Protein AF-A0A969IFX7-F1 (afdb_monomer_lite)

Sequence (347 aa):
IGYVETHGTATPLGDPIEVAALMRAYGLGPERRGTIPIGSVKTNIGHLEPASGLAGCIKAILALEHGLLPPSLHFKEPNPDIRFDELNIEVAARPMKLAGGRHLRHAGVNSFGFGGSNAHVVLREPSRSRSTAQPQSDAAGPLVISAHGSGALKALIERYADHIPKGADGAGAAICNAAAHTRDLLLERVVVAGPNTRASLAAHLSGQSTATLWRGTALGSELDTAFIFAGNGAQWVGMGLLAYRTNAAFRNALQRFDERFRERAGWSAADALQSPELAVDIRRASRAQPLLLALQLRRSKPSPCTGCGRRWRLATVSARLRPRGVPADSSLKTQSASCWLAAIGRR

Structure (mmCIF, N/CA/C/O backbone):
data_AF-A0A969IFX7-F1
#
_entry.id   AF-A0A969IFX7-F1
#
loop_
_atom_site.group_PDB
_atom_site.id
_atom_site.type_symbol
_atom_site.label_atom_id
_atom_site.label_alt_id
_atom_site.label_comp_id
_atom_site.label_asym_id
_atom_site.label_entity_id
_atom_site.label_seq_id
_atom_site.pdbx_PDB_ins_code
_atom_site.Cartn_x
_atom_site.Cartn_y
_atom_site.Cartn_z
_atom_site.occupancy
_atom_site.B_iso_or_equiv
_atom_site.auth_seq_id
_atom_site.auth_comp_id
_atom_site.auth_asym_id
_atom_site.auth_atom_id
_atom_site.pdbx_PDB_model_num
ATOM 1 N N . ILE A 1 1 ? 2.380 -6.723 -30.331 1.00 86.88 1 ILE A N 1
ATOM 2 C CA . ILE A 1 1 ? 3.225 -5.929 -29.407 1.00 86.88 1 ILE A CA 1
ATOM 3 C C . ILE A 1 1 ? 3.011 -4.451 -29.692 1.00 86.88 1 ILE A C 1
ATOM 5 O O . ILE A 1 1 ? 2.955 -4.087 -30.861 1.00 86.88 1 ILE A O 1
ATOM 9 N N . GLY A 1 2 ? 2.779 -3.653 -28.647 1.00 88.88 2 GLY A N 1
ATOM 10 C CA . GLY A 1 2 ? 2.454 -2.226 -28.734 1.00 88.88 2 GLY A CA 1
ATOM 11 C C . GLY A 1 2 ? 3.645 -1.291 -28.527 1.00 88.88 2 GLY A C 1
ATOM 12 O O . GLY A 1 2 ? 3.554 -0.143 -28.935 1.00 88.88 2 GLY A O 1
ATOM 13 N N . TYR A 1 3 ? 4.738 -1.767 -27.923 1.00 94.44 3 TYR A N 1
ATOM 14 C CA . TYR A 1 3 ? 6.041 -1.094 -27.905 1.00 94.44 3 TYR A CA 1
ATOM 15 C C . TYR A 1 3 ? 7.152 -2.087 -27.518 1.00 94.44 3 TYR A C 1
ATOM 17 O O . TYR A 1 3 ? 6.848 -3.153 -26.969 1.00 94.44 3 TYR A O 1
ATOM 25 N N . VAL A 1 4 ? 8.418 -1.756 -27.784 1.00 97.19 4 VAL A N 1
ATOM 26 C CA . VAL A 1 4 ? 9.571 -2.537 -27.302 1.00 97.19 4 VAL A CA 1
ATOM 27 C C . VAL A 1 4 ? 10.539 -1.675 -26.488 1.00 97.19 4 VAL A C 1
ATOM 29 O O . VAL A 1 4 ? 11.013 -0.639 -26.948 1.00 97.19 4 VAL A O 1
ATOM 32 N N . GLU A 1 5 ? 10.848 -2.131 -25.278 1.00 98.38 5 GLU A N 1
ATOM 33 C CA . GLU A 1 5 ? 11.976 -1.675 -24.475 1.00 98.38 5 GLU A CA 1
ATOM 34 C C . GLU A 1 5 ? 13.234 -2.405 -24.951 1.00 98.38 5 GLU A C 1
ATOM 36 O O . GLU A 1 5 ? 13.420 -3.595 -24.693 1.00 98.38 5 GLU A O 1
ATOM 41 N N . THR A 1 6 ? 14.066 -1.708 -25.713 1.00 97.94 6 THR A N 1
ATOM 42 C CA . THR A 1 6 ? 15.262 -2.272 -26.343 1.00 97.94 6 THR A CA 1
ATOM 43 C C . THR A 1 6 ? 16.393 -2.449 -25.334 1.00 97.94 6 THR A C 1
ATOM 45 O O . THR A 1 6 ? 16.474 -1.730 -24.335 1.00 97.94 6 THR A O 1
ATOM 48 N N . HIS A 1 7 ? 17.331 -3.346 -25.634 1.00 97.75 7 HIS A N 1
ATOM 49 C CA . HIS A 1 7 ? 18.616 -3.395 -24.961 1.00 97.75 7 HIS A CA 1
ATOM 50 C C . HIS A 1 7 ? 19.336 -2.053 -25.135 1.00 97.75 7 HIS A C 1
ATOM 52 O O . HIS A 1 7 ? 19.786 -1.506 -24.131 1.00 97.75 7 HIS A O 1
ATOM 58 N N . GLY A 1 8 ? 19.337 -1.477 -26.341 1.00 93.94 8 GLY A N 1
ATOM 59 C CA . GLY A 1 8 ? 19.571 -0.058 -26.616 1.00 93.94 8 GLY A CA 1
ATOM 60 C C . GLY A 1 8 ? 20.750 0.527 -25.847 1.00 93.94 8 GLY A C 1
ATOM 61 O O . GLY A 1 8 ? 20.552 1.378 -24.972 1.00 93.94 8 GLY A O 1
ATOM 62 N N . THR A 1 9 ? 21.946 0.009 -26.126 1.00 92.19 9 THR A N 1
ATOM 63 C CA . THR A 1 9 ? 23.214 0.424 -25.506 1.00 92.19 9 THR A CA 1
ATOM 64 C C . THR A 1 9 ? 23.890 1.578 -26.230 1.00 92.19 9 THR A C 1
ATOM 66 O O . THR A 1 9 ? 24.962 1.996 -25.798 1.00 92.19 9 THR A O 1
ATOM 69 N N . ALA A 1 10 ? 23.257 2.119 -27.277 1.00 90.75 10 ALA A N 1
ATOM 70 C CA . ALA A 1 10 ? 23.778 3.224 -28.075 1.00 90.75 10 ALA A CA 1
ATOM 71 C C . ALA A 1 10 ? 25.123 2.877 -28.730 1.00 90.75 10 ALA A C 1
ATOM 73 O O . ALA A 1 10 ? 26.028 3.708 -28.808 1.00 90.75 10 ALA A O 1
ATOM 74 N N . THR A 1 11 ? 25.273 1.625 -29.177 1.00 91.62 11 THR A N 1
ATOM 75 C CA . THR A 1 11 ? 26.497 1.187 -29.861 1.00 91.62 11 THR A CA 1
ATOM 76 C C . THR A 1 11 ? 26.297 1.248 -31.375 1.00 91.62 11 THR A C 1
ATOM 78 O O . THR A 1 11 ? 25.266 0.768 -31.854 1.00 91.62 11 THR A O 1
ATOM 81 N N . PRO A 1 12 ? 27.275 1.766 -32.150 1.00 89.62 12 PRO A N 1
ATOM 82 C CA . PRO A 1 12 ? 27.139 1.885 -33.604 1.00 89.62 12 PRO A CA 1
ATOM 83 C C . PRO A 1 12 ? 26.794 0.562 -34.292 1.00 89.62 12 PRO A C 1
ATOM 85 O O . PRO A 1 12 ? 26.004 0.538 -35.224 1.00 89.62 12 PRO A O 1
ATOM 88 N N . LEU A 1 13 ? 27.346 -0.547 -33.790 1.00 91.62 13 LEU A N 1
ATOM 89 C CA . LEU A 1 13 ? 27.095 -1.884 -34.324 1.00 91.62 13 LEU A CA 1
ATOM 90 C C . LEU A 1 13 ? 25.855 -2.555 -33.711 1.00 91.62 13 LEU A C 1
ATOM 92 O O . LEU A 1 13 ? 25.110 -3.236 -34.413 1.00 91.62 13 LEU A O 1
ATOM 96 N N . GLY A 1 14 ? 25.638 -2.411 -32.402 1.00 93.62 14 GLY A N 1
ATOM 97 C CA . GLY A 1 14 ? 24.600 -3.162 -31.695 1.00 93.62 14 GLY A CA 1
ATOM 98 C C . GLY A 1 14 ? 23.190 -2.659 -31.977 1.00 93.62 14 GLY A C 1
ATOM 99 O O . GLY A 1 14 ? 22.290 -3.480 -32.142 1.00 93.62 14 GLY A O 1
ATOM 100 N N . ASP A 1 15 ? 22.992 -1.344 -32.092 1.00 94.94 15 ASP A N 1
ATOM 101 C CA . ASP A 1 15 ? 21.659 -0.770 -32.306 1.00 94.94 15 ASP A CA 1
ATOM 102 C C . ASP A 1 15 ? 21.055 -1.200 -33.665 1.00 94.94 15 ASP A C 1
ATOM 104 O O . ASP A 1 15 ? 19.913 -1.678 -33.675 1.00 94.94 15 ASP A O 1
ATOM 108 N N . PRO A 1 16 ? 21.788 -1.156 -34.803 1.00 95.06 16 PRO A N 1
ATOM 109 C CA . PRO A 1 16 ? 21.285 -1.707 -36.063 1.00 95.06 16 PRO A CA 1
ATOM 110 C C . PRO A 1 16 ? 20.999 -3.211 -36.005 1.00 95.06 16 PRO A C 1
ATOM 112 O O . PRO A 1 16 ? 19.982 -3.665 -36.534 1.00 95.06 16 PRO A O 1
ATOM 115 N N . ILE A 1 17 ? 21.848 -3.996 -35.328 1.00 95.12 17 ILE A N 1
ATOM 116 C CA . ILE A 1 17 ? 21.645 -5.446 -35.166 1.00 95.12 17 ILE A CA 1
ATOM 117 C C . ILE A 1 17 ? 20.374 -5.733 -34.364 1.00 95.12 17 ILE A C 1
ATOM 119 O O . ILE A 1 17 ? 19.593 -6.616 -34.734 1.00 95.12 17 ILE A O 1
ATOM 123 N N . GLU A 1 18 ? 20.143 -4.989 -33.284 1.00 95.94 18 GLU A N 1
ATOM 124 C CA . GLU A 1 18 ? 18.954 -5.133 -32.456 1.00 95.94 18 GLU A CA 1
ATOM 125 C C . GLU A 1 18 ? 17.682 -4.791 -33.240 1.00 95.94 18 GLU A C 1
ATOM 127 O O . GLU A 1 18 ? 16.732 -5.579 -33.239 1.00 95.94 18 GLU A O 1
ATOM 132 N N . VAL A 1 19 ? 17.663 -3.669 -33.965 1.00 93.69 19 VAL A N 1
ATOM 133 C CA . VAL A 1 19 ? 16.500 -3.292 -34.783 1.00 93.69 19 VAL A CA 1
ATOM 134 C C . VAL A 1 19 ? 16.260 -4.300 -35.909 1.00 93.69 19 VAL A C 1
ATOM 136 O O . VAL A 1 19 ? 15.115 -4.688 -36.150 1.00 93.69 19 VAL A O 1
ATOM 139 N N . ALA A 1 20 ? 17.312 -4.820 -36.544 1.00 92.38 20 ALA A N 1
ATOM 140 C CA . ALA A 1 20 ? 17.183 -5.884 -37.537 1.00 92.38 20 ALA A CA 1
ATOM 141 C C . ALA A 1 20 ? 16.629 -7.190 -36.932 1.00 92.38 20 ALA A C 1
ATOM 143 O O . ALA A 1 20 ? 15.860 -7.905 -37.579 1.00 92.38 20 ALA A O 1
ATOM 144 N N . ALA A 1 21 ? 16.986 -7.520 -35.687 1.00 93.12 21 ALA A N 1
ATOM 145 C CA . ALA A 1 21 ? 16.409 -8.662 -34.981 1.00 93.12 21 ALA A CA 1
ATOM 146 C C . ALA A 1 21 ? 14.917 -8.447 -34.679 1.00 93.12 21 ALA A C 1
ATOM 148 O O . ALA A 1 21 ? 14.112 -9.351 -34.914 1.00 93.12 21 ALA A O 1
ATOM 149 N N . LEU A 1 22 ? 14.534 -7.241 -34.241 1.00 92.12 22 LEU A N 1
ATOM 150 C CA . LEU A 1 22 ? 13.132 -6.862 -34.046 1.00 92.12 22 LEU A CA 1
ATOM 151 C C . LEU A 1 22 ? 12.338 -6.929 -35.347 1.00 92.12 22 LEU A C 1
ATOM 153 O O . LEU A 1 22 ? 11.209 -7.420 -35.336 1.00 92.12 22 LEU A O 1
ATOM 157 N N . MET A 1 23 ? 12.937 -6.507 -36.465 1.00 87.81 23 MET A N 1
ATOM 158 C CA . MET A 1 23 ? 12.323 -6.615 -37.784 1.00 87.81 23 MET A CA 1
ATOM 159 C C . MET A 1 23 ? 11.915 -8.049 -38.093 1.00 87.81 23 MET A C 1
ATOM 161 O O . MET A 1 23 ? 10.752 -8.301 -38.410 1.00 87.81 23 MET A O 1
ATOM 165 N N . ARG A 1 24 ? 12.855 -8.988 -37.961 1.00 89.94 24 ARG A N 1
ATOM 166 C CA . ARG A 1 24 ? 12.601 -10.403 -38.253 1.00 89.94 24 ARG A CA 1
ATOM 167 C C . ARG A 1 24 ? 11.587 -11.016 -37.291 1.00 89.94 24 ARG A C 1
ATOM 169 O O . ARG A 1 24 ? 10.715 -11.758 -37.727 1.00 89.94 24 ARG A O 1
ATOM 176 N N . ALA A 1 25 ? 11.682 -10.702 -35.999 1.00 90.94 25 ALA A N 1
ATOM 177 C CA . ALA A 1 25 ? 10.824 -11.298 -34.977 1.00 90.94 25 ALA A CA 1
ATOM 178 C C . ALA A 1 25 ? 9.374 -10.792 -35.032 1.00 90.94 25 ALA A C 1
ATOM 180 O O . ALA A 1 25 ? 8.442 -11.559 -34.798 1.00 90.94 25 ALA A O 1
ATOM 181 N N . TYR A 1 26 ? 9.174 -9.505 -35.334 1.00 87.88 26 TYR A N 1
ATOM 182 C CA . TYR A 1 26 ? 7.855 -8.868 -35.326 1.00 87.88 26 TYR A CA 1
ATOM 183 C C . TYR A 1 26 ? 7.249 -8.639 -36.711 1.00 87.88 26 TYR A C 1
ATOM 185 O O . TYR A 1 26 ? 6.167 -8.053 -36.794 1.00 87.88 26 TYR A O 1
ATOM 193 N N . GLY A 1 27 ? 7.917 -9.097 -37.774 1.00 85.69 27 GLY A N 1
ATOM 194 C CA . GLY A 1 27 ? 7.474 -8.887 -39.151 1.00 85.69 27 GLY A CA 1
ATOM 195 C C . GLY A 1 27 ? 7.353 -7.401 -39.482 1.00 85.69 27 GLY A C 1
ATOM 196 O O . GLY A 1 27 ? 6.325 -6.961 -39.994 1.00 85.69 27 GLY A O 1
ATOM 197 N N . LEU A 1 28 ? 8.358 -6.608 -39.096 1.00 83.75 28 LEU A N 1
ATOM 198 C CA . LEU A 1 28 ? 8.387 -5.182 -39.410 1.00 83.75 28 LEU A CA 1
ATOM 199 C C . LEU A 1 28 ? 8.634 -4.961 -40.907 1.00 83.75 28 LEU A C 1
ATOM 201 O O . LEU A 1 28 ? 9.359 -5.729 -41.539 1.00 83.75 28 LEU A O 1
ATOM 205 N N . GLY A 1 29 ? 8.047 -3.901 -41.455 1.00 80.81 29 GLY A N 1
ATOM 206 C CA . GLY A 1 29 ? 8.133 -3.567 -42.874 1.00 80.81 29 GLY A CA 1
ATOM 207 C C . GLY A 1 29 ? 6.886 -2.836 -43.384 1.00 80.81 29 GLY A C 1
ATOM 208 O O . GLY A 1 29 ? 5.926 -2.682 -42.618 1.00 80.81 29 GLY A O 1
ATOM 209 N N . PRO A 1 30 ? 6.859 -2.437 -44.670 1.00 77.62 30 PRO A N 1
ATOM 210 C CA . PRO A 1 30 ? 5.794 -1.612 -45.256 1.00 77.62 30 PRO A CA 1
ATOM 211 C C . PRO A 1 30 ? 4.390 -2.226 -45.155 1.00 77.62 30 PRO A C 1
ATOM 213 O O . PRO A 1 30 ? 3.411 -1.516 -44.953 1.00 77.62 30 PRO A O 1
ATOM 216 N N . GLU A 1 31 ? 4.300 -3.557 -45.220 1.00 79.94 31 GLU A N 1
ATOM 217 C CA . GLU A 1 31 ? 3.040 -4.315 -45.146 1.00 79.94 31 GLU A CA 1
ATOM 218 C C . GLU A 1 31 ? 2.419 -4.338 -43.736 1.00 79.94 31 GLU A C 1
ATOM 220 O O . GLU A 1 31 ? 1.256 -4.710 -43.542 1.00 79.94 31 GLU A O 1
ATOM 225 N N . ARG A 1 32 ? 3.183 -3.949 -42.706 1.00 81.25 32 ARG A N 1
ATOM 226 C CA . ARG A 1 32 ? 2.699 -3.927 -41.327 1.00 81.25 32 ARG A CA 1
ATOM 227 C C . ARG A 1 32 ? 1.783 -2.729 -41.100 1.00 81.25 32 ARG A C 1
ATOM 229 O O . ARG A 1 32 ? 2.157 -1.579 -41.299 1.00 81.25 32 ARG A O 1
ATOM 236 N N . ARG A 1 33 ? 0.598 -2.980 -40.539 1.00 75.56 33 ARG A N 1
ATOM 237 C CA . ARG A 1 33 ? -0.291 -1.903 -40.086 1.00 75.56 33 ARG A CA 1
ATOM 238 C C . ARG A 1 33 ? 0.250 -1.241 -38.816 1.00 75.56 33 ARG A C 1
ATOM 240 O O . ARG A 1 33 ? 0.228 -1.835 -37.736 1.00 75.56 33 ARG A O 1
ATOM 247 N N . GLY A 1 34 ? 0.654 0.018 -38.958 1.00 79.56 34 GLY A N 1
ATOM 248 C CA . GLY A 1 34 ? 1.075 0.901 -37.873 1.00 79.56 34 GLY A CA 1
ATOM 249 C C . GLY A 1 34 ? 2.548 0.760 -37.497 1.00 79.56 34 GLY A C 1
ATOM 250 O O . GLY A 1 34 ? 3.217 -0.206 -37.859 1.00 79.56 34 GLY A O 1
ATOM 251 N N . THR A 1 35 ? 3.024 1.719 -36.714 1.00 87.62 35 THR A N 1
ATOM 252 C CA . THR A 1 35 ? 4.414 1.811 -36.255 1.00 87.62 35 THR A CA 1
ATOM 253 C C . THR A 1 35 ? 4.589 1.114 -34.902 1.00 87.62 35 THR A C 1
ATOM 255 O O . THR A 1 35 ? 3.675 1.150 -34.072 1.00 87.62 35 THR A O 1
ATOM 258 N N . ILE A 1 36 ? 5.727 0.454 -34.653 1.00 90.69 36 ILE A N 1
ATOM 259 C CA . ILE A 1 36 ? 6.112 0.025 -33.297 1.00 90.69 36 ILE A CA 1
ATOM 260 C C . ILE A 1 36 ? 7.019 1.088 -32.676 1.00 90.69 36 ILE A C 1
ATOM 262 O O . ILE A 1 36 ? 8.130 1.287 -33.165 1.00 90.69 36 ILE A O 1
ATOM 266 N N . PRO A 1 37 ? 6.600 1.732 -31.578 1.00 94.38 37 PRO A N 1
ATOM 267 C CA . PRO A 1 37 ? 7.494 2.597 -30.841 1.00 94.38 37 PRO A CA 1
ATOM 268 C C . PRO A 1 37 ? 8.531 1.783 -30.054 1.00 94.38 37 PRO A C 1
ATOM 270 O O . PRO A 1 37 ? 8.209 0.755 -29.445 1.00 94.38 37 PRO A O 1
ATOM 273 N N . ILE A 1 38 ? 9.770 2.266 -30.043 1.00 96.31 38 ILE A N 1
ATOM 274 C CA . ILE A 1 38 ? 10.879 1.715 -29.263 1.00 96.31 38 ILE A CA 1
ATOM 275 C C . ILE A 1 38 ? 11.481 2.744 -28.315 1.00 96.31 38 ILE A C 1
ATOM 277 O O . ILE A 1 38 ? 11.399 3.954 -28.533 1.00 96.31 38 ILE A O 1
ATOM 281 N N . GLY A 1 39 ? 12.119 2.256 -27.256 1.00 97.06 39 GLY A N 1
ATOM 282 C CA . GLY A 1 39 ? 12.912 3.099 -26.377 1.00 97.06 39 GLY A CA 1
ATOM 283 C C . GLY A 1 39 ? 13.817 2.316 -25.440 1.00 97.06 39 GLY A C 1
ATOM 284 O O . GLY A 1 39 ? 13.719 1.098 -25.349 1.00 97.06 39 GLY A O 1
ATOM 285 N N . SER A 1 40 ? 14.671 3.036 -24.711 1.00 97.94 40 SER A N 1
ATOM 286 C CA . SER A 1 40 ? 15.616 2.452 -23.750 1.00 97.94 40 SER A CA 1
ATOM 287 C C . SER A 1 40 ? 15.708 3.304 -22.487 1.00 97.94 40 SER A C 1
ATOM 289 O O . SER A 1 40 ? 15.964 4.507 -22.550 1.00 97.94 40 SER A O 1
ATOM 291 N N . VAL A 1 41 ? 15.504 2.685 -21.324 1.00 98.19 41 VAL A N 1
ATOM 292 C CA . VAL A 1 41 ? 15.664 3.271 -19.984 1.00 98.19 41 VAL A CA 1
ATOM 293 C C . VAL A 1 41 ? 17.105 3.714 -19.737 1.00 98.19 41 VAL A C 1
ATOM 295 O O . VAL A 1 41 ? 17.349 4.614 -18.934 1.00 98.19 41 VAL A O 1
ATOM 298 N N . LYS A 1 42 ? 18.068 3.137 -20.470 1.00 98.00 42 LYS A N 1
ATOM 299 C CA . LYS A 1 42 ? 19.491 3.476 -20.349 1.00 98.00 42 LYS A CA 1
ATOM 300 C C . LYS A 1 42 ? 19.771 4.927 -20.722 1.00 98.00 42 LYS A C 1
ATOM 302 O O . LYS A 1 42 ? 20.702 5.517 -20.190 1.00 98.00 42 LYS A O 1
ATOM 307 N N . THR A 1 43 ? 18.923 5.525 -21.559 1.00 97.75 43 THR A N 1
ATOM 308 C CA . THR A 1 43 ? 19.004 6.956 -21.882 1.00 97.75 43 THR A CA 1
ATOM 309 C C . THR A 1 43 ? 18.719 7.855 -20.673 1.00 97.75 43 THR A C 1
ATOM 311 O O . THR A 1 43 ? 19.160 8.996 -20.656 1.00 97.75 43 THR A O 1
ATOM 314 N N . ASN A 1 44 ? 18.018 7.356 -19.648 1.00 98.00 44 ASN A N 1
ATOM 315 C CA . ASN A 1 44 ? 17.678 8.105 -18.436 1.00 98.00 44 ASN A CA 1
ATOM 316 C C . ASN A 1 44 ? 18.613 7.802 -17.259 1.00 98.00 44 ASN A C 1
ATOM 318 O O . ASN A 1 44 ? 18.949 8.708 -16.504 1.00 98.00 44 ASN A O 1
ATOM 322 N N . ILE A 1 45 ? 18.976 6.529 -17.065 1.00 97.75 45 ILE A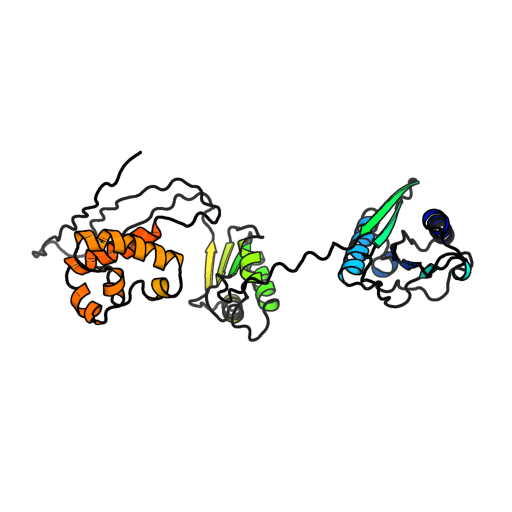 N 1
ATOM 323 C CA . ILE A 1 45 ? 19.676 6.065 -15.849 1.00 97.75 45 ILE A CA 1
ATOM 324 C C . ILE A 1 45 ? 20.988 5.326 -16.137 1.00 97.75 45 ILE A C 1
ATOM 326 O O . ILE A 1 45 ? 21.590 4.760 -15.228 1.00 97.75 45 ILE A O 1
ATOM 330 N N . GLY A 1 46 ? 21.433 5.316 -17.394 1.00 97.06 46 GLY A N 1
ATOM 331 C CA . GLY A 1 46 ? 22.630 4.602 -17.824 1.00 97.06 46 GLY A CA 1
ATOM 332 C C . GLY A 1 46 ? 22.456 3.083 -17.895 1.00 97.06 46 GLY A C 1
ATOM 333 O O . GLY A 1 46 ? 21.372 2.523 -17.704 1.00 97.06 46 GLY A O 1
ATOM 334 N N . HIS A 1 47 ? 23.553 2.396 -18.209 1.00 96.81 47 HIS A N 1
ATOM 335 C CA . HIS A 1 47 ? 23.590 0.941 -18.270 1.00 96.81 47 HIS A CA 1
ATOM 336 C C . HIS A 1 47 ? 23.864 0.360 -16.875 1.00 96.81 47 HIS A C 1
ATOM 338 O O . HIS A 1 47 ? 24.993 0.361 -16.405 1.00 96.81 47 HIS A O 1
ATOM 344 N N . LEU A 1 48 ? 22.843 -0.214 -16.234 1.00 96.44 48 LEU A N 1
ATOM 345 C CA . LEU A 1 48 ? 22.941 -0.793 -14.882 1.00 96.44 48 LEU A CA 1
ATOM 346 C C . LEU A 1 48 ? 23.493 -2.229 -14.859 1.00 96.44 48 LEU A C 1
ATOM 348 O O . LEU A 1 48 ? 23.112 -3.027 -14.004 1.00 96.44 48 LEU A O 1
ATOM 352 N N . GLU A 1 49 ? 24.298 -2.586 -15.861 1.00 94.19 49 GLU A N 1
ATOM 353 C CA . GLU A 1 49 ? 24.879 -3.924 -16.040 1.00 94.19 49 GLU A CA 1
ATOM 354 C C . GLU A 1 49 ? 23.866 -5.064 -15.729 1.00 94.19 49 GLU A C 1
ATOM 356 O O . GLU A 1 49 ? 22.862 -5.116 -16.459 1.00 94.19 49 GLU A O 1
ATOM 361 N N . PRO A 1 50 ? 24.006 -5.932 -14.691 1.00 93.69 50 PRO A N 1
ATOM 362 C CA . PRO A 1 50 ? 23.095 -7.061 -14.492 1.00 93.69 50 PRO A CA 1
ATOM 363 C C . PRO A 1 50 ? 21.664 -6.632 -14.129 1.00 93.69 50 PRO A C 1
ATOM 365 O O . PRO A 1 50 ? 20.726 -7.398 -14.336 1.00 93.69 50 PRO A O 1
ATOM 368 N N . ALA A 1 51 ? 21.458 -5.404 -13.640 1.00 96.31 51 ALA A N 1
ATOM 369 C CA . ALA A 1 51 ? 20.132 -4.879 -13.309 1.00 96.31 51 ALA A CA 1
ATOM 370 C C . ALA A 1 51 ? 19.408 -4.242 -14.512 1.00 96.31 51 ALA A C 1
ATOM 372 O O . ALA A 1 51 ? 18.241 -3.860 -14.402 1.00 96.31 51 ALA A O 1
ATOM 373 N N . SER A 1 52 ? 20.060 -4.143 -15.677 1.00 95.88 52 SER A N 1
ATOM 374 C CA . SER A 1 52 ? 19.513 -3.436 -16.847 1.00 95.88 52 SER A CA 1
ATOM 375 C C . SER A 1 52 ? 18.215 -4.043 -17.372 1.00 95.88 52 SER A C 1
ATOM 377 O O . SER A 1 52 ? 17.300 -3.307 -17.738 1.00 95.88 52 SER A O 1
ATOM 379 N N . GLY A 1 53 ? 18.117 -5.376 -17.389 1.00 96.38 53 GLY A N 1
ATOM 380 C CA . GLY A 1 53 ? 16.894 -6.064 -17.805 1.00 96.38 53 GLY A CA 1
ATOM 381 C C . GLY A 1 53 ? 15.724 -5.763 -16.865 1.00 96.38 53 GLY A C 1
ATOM 382 O O . GLY A 1 53 ? 14.627 -5.452 -17.325 1.00 96.38 53 GLY A O 1
ATOM 383 N N . LEU A 1 54 ? 15.967 -5.768 -15.547 1.00 97.44 54 LEU A N 1
ATOM 384 C CA . LEU A 1 54 ? 14.944 -5.454 -14.547 1.00 97.44 54 LEU A CA 1
ATOM 385 C C . LEU A 1 54 ? 14.483 -3.995 -14.642 1.00 97.44 54 LEU A C 1
ATOM 387 O O . LEU A 1 54 ? 13.284 -3.735 -14.581 1.00 97.44 54 LEU A O 1
ATOM 391 N N . ALA A 1 55 ? 15.406 -3.052 -14.845 1.00 98.19 55 ALA A N 1
ATOM 392 C CA . ALA A 1 55 ? 15.055 -1.650 -15.062 1.00 98.19 55 ALA A CA 1
ATOM 393 C C . ALA A 1 55 ? 14.167 -1.462 -16.305 1.00 98.19 55 ALA A C 1
ATOM 395 O O . ALA A 1 55 ? 13.168 -0.741 -16.245 1.00 98.19 55 ALA A O 1
ATOM 396 N N . GLY A 1 56 ? 14.480 -2.165 -17.400 1.00 98.25 56 GLY A N 1
ATOM 397 C CA . GLY A 1 56 ? 13.640 -2.197 -18.599 1.00 98.25 56 GLY A CA 1
ATOM 398 C C . GLY A 1 56 ? 12.244 -2.765 -18.321 1.00 98.25 56 GLY A C 1
ATOM 399 O O . GLY A 1 56 ? 11.240 -2.161 -18.698 1.00 98.25 56 GLY A O 1
ATOM 400 N N . CYS A 1 57 ? 12.157 -3.872 -17.575 1.00 98.19 57 CYS A N 1
ATOM 401 C CA . CYS A 1 57 ? 10.880 -4.447 -17.145 1.00 98.19 57 CYS A CA 1
ATOM 402 C C . CYS A 1 57 ? 10.056 -3.480 -16.282 1.00 98.19 57 CYS A C 1
ATOM 404 O O . CYS A 1 57 ? 8.855 -3.355 -16.502 1.00 98.19 57 CYS A O 1
ATOM 406 N N . ILE A 1 58 ? 10.672 -2.767 -15.332 1.00 98.25 58 ILE A N 1
ATOM 407 C CA . ILE A 1 58 ? 9.977 -1.785 -14.483 1.00 98.25 58 ILE A CA 1
ATOM 408 C C . ILE A 1 58 ? 9.412 -0.644 -15.335 1.00 98.25 58 ILE A C 1
ATOM 410 O O . ILE A 1 58 ? 8.230 -0.321 -15.208 1.00 98.25 58 ILE A O 1
ATOM 414 N N . LYS A 1 59 ? 10.212 -0.074 -16.249 1.00 98.06 59 LYS A N 1
ATOM 415 C CA . LYS A 1 59 ? 9.734 0.951 -17.191 1.00 98.06 59 LYS A CA 1
ATOM 416 C C . LYS A 1 59 ? 8.560 0.432 -18.022 1.00 98.06 59 LYS A C 1
ATOM 418 O O . LYS A 1 59 ? 7.581 1.152 -18.195 1.00 98.06 59 LYS A O 1
ATOM 423 N N . ALA A 1 60 ? 8.627 -0.814 -18.488 1.00 97.88 60 ALA A N 1
ATOM 424 C CA . ALA A 1 60 ? 7.558 -1.432 -19.261 1.00 97.88 60 ALA A CA 1
ATOM 425 C C . ALA A 1 60 ? 6.271 -1.643 -18.474 1.00 97.88 60 ALA A C 1
ATOM 427 O O . ALA A 1 60 ? 5.195 -1.331 -18.984 1.00 97.88 60 ALA A O 1
ATOM 428 N N . ILE A 1 61 ? 6.366 -2.110 -17.231 1.00 97.00 61 ILE A N 1
ATOM 429 C CA . ILE A 1 61 ? 5.209 -2.253 -16.342 1.00 97.00 61 ILE A CA 1
ATOM 430 C C . ILE A 1 61 ? 4.544 -0.891 -16.130 1.00 97.00 61 ILE A C 1
ATOM 432 O O . ILE A 1 61 ? 3.342 -0.769 -16.358 1.00 97.00 61 ILE A O 1
ATOM 436 N N . LEU A 1 62 ? 5.322 0.143 -15.797 1.00 96.50 62 LEU A N 1
ATOM 437 C CA . LEU A 1 62 ? 4.801 1.497 -15.595 1.00 96.50 62 LEU A CA 1
ATOM 438 C C . LEU A 1 62 ? 4.190 2.077 -16.879 1.00 96.50 62 LEU A C 1
ATOM 440 O O . LEU A 1 62 ? 3.124 2.689 -16.837 1.00 96.50 62 LEU A O 1
ATOM 444 N N . ALA A 1 63 ? 4.813 1.849 -18.038 1.00 95.94 63 ALA A N 1
ATOM 445 C CA . ALA A 1 63 ? 4.280 2.310 -19.317 1.00 95.94 63 ALA A CA 1
ATOM 446 C C . ALA A 1 63 ? 2.939 1.641 -19.661 1.00 95.94 63 ALA A C 1
ATOM 448 O O . ALA A 1 63 ? 2.022 2.302 -20.156 1.00 95.94 63 ALA A O 1
ATOM 449 N N . LEU A 1 64 ? 2.797 0.342 -19.374 1.00 94.31 64 LEU A N 1
ATOM 450 C CA . LEU A 1 64 ? 1.542 -0.395 -19.540 1.00 94.31 64 LEU A CA 1
ATOM 451 C C . LEU A 1 64 ? 0.468 0.076 -18.547 1.00 94.31 64 LEU A C 1
ATOM 453 O O . LEU A 1 64 ? -0.668 0.306 -18.962 1.00 94.31 64 LEU A O 1
ATOM 457 N N . GLU A 1 65 ? 0.828 0.263 -17.274 1.00 92.25 65 GLU A N 1
ATOM 458 C CA . GLU A 1 65 ? -0.064 0.725 -16.202 1.00 92.25 65 GLU A CA 1
ATOM 459 C C . GLU A 1 65 ? -0.632 2.119 -16.495 1.00 92.25 65 GLU A C 1
ATOM 461 O O . GLU A 1 65 ? -1.846 2.328 -16.450 1.00 92.25 65 GLU A O 1
ATOM 466 N N . HIS A 1 66 ? 0.232 3.059 -16.882 1.00 92.44 66 HIS A N 1
ATOM 467 C CA . HIS A 1 66 ? -0.169 4.426 -17.213 1.00 92.44 66 HIS A CA 1
ATOM 468 C C . HIS A 1 66 ? -0.672 4.585 -18.654 1.00 92.44 66 HIS A C 1
ATOM 470 O O . HIS A 1 66 ? -1.240 5.621 -19.003 1.00 92.44 66 HIS A O 1
ATOM 476 N N . GLY A 1 67 ? -0.494 3.577 -19.513 1.00 93.31 67 GLY A N 1
ATOM 477 C CA . GLY A 1 67 ? -0.854 3.663 -20.927 1.00 93.31 67 GLY A CA 1
ATOM 478 C C . GLY A 1 67 ? -0.056 4.714 -21.705 1.00 93.31 67 GLY A C 1
ATOM 479 O O . GLY A 1 67 ? -0.578 5.290 -22.664 1.00 93.31 67 GLY A O 1
ATOM 480 N N . LEU A 1 68 ? 1.178 4.986 -21.285 1.00 95.25 68 LEU A N 1
ATOM 481 C CA . LEU A 1 68 ? 2.031 6.053 -21.799 1.00 95.25 68 LEU A CA 1
ATOM 482 C C . LEU A 1 68 ? 3.484 5.576 -21.838 1.00 95.25 68 LEU A C 1
ATOM 484 O O . LEU A 1 68 ? 4.031 5.170 -20.818 1.00 95.25 68 LEU A O 1
ATOM 488 N N . LEU A 1 69 ? 4.121 5.669 -23.001 1.00 96.88 69 LEU A N 1
ATOM 489 C CA . LEU A 1 69 ? 5.549 5.426 -23.164 1.00 96.88 69 LEU A CA 1
ATOM 490 C C . LEU A 1 69 ? 6.313 6.747 -22.968 1.00 96.88 69 LEU A C 1
ATOM 492 O O . LEU A 1 69 ? 6.091 7.685 -23.744 1.00 96.88 69 LEU A O 1
ATOM 496 N N . PRO A 1 70 ? 7.182 6.858 -21.944 1.00 97.31 70 PRO A N 1
ATOM 497 C CA . PRO A 1 70 ? 8.018 8.040 -21.753 1.00 97.31 70 PRO A CA 1
ATOM 498 C C . PRO A 1 70 ? 9.092 8.161 -22.847 1.00 97.31 70 PRO A C 1
ATOM 500 O O . PRO A 1 70 ? 9.474 7.150 -23.445 1.00 97.31 70 PRO A O 1
ATOM 503 N N . PRO A 1 71 ? 9.602 9.382 -23.094 1.00 97.25 71 PRO A N 1
ATOM 504 C CA . PRO A 1 71 ? 10.597 9.606 -24.127 1.00 97.25 71 PRO A CA 1
ATOM 505 C C . PRO A 1 71 ? 11.943 8.953 -23.787 1.00 97.25 71 PRO A C 1
ATOM 507 O O . PRO A 1 71 ? 12.375 8.957 -22.634 1.00 97.25 71 PRO A O 1
ATOM 510 N N . SER A 1 72 ? 12.623 8.442 -24.811 1.00 97.06 72 SER A N 1
ATOM 511 C CA . SER A 1 72 ? 14.048 8.117 -24.771 1.00 97.06 72 SER A CA 1
ATOM 512 C C . SER A 1 72 ? 14.845 9.396 -24.996 1.00 97.06 72 SER A C 1
ATOM 514 O O . SER A 1 72 ? 14.586 10.140 -25.942 1.00 97.06 72 SER A O 1
ATOM 516 N N . LEU A 1 73 ? 15.791 9.673 -24.102 1.00 96.44 73 LEU A N 1
ATOM 517 C CA . LEU A 1 73 ? 16.579 10.903 -24.142 1.00 96.44 73 LEU A CA 1
ATOM 518 C C . LEU A 1 73 ? 17.692 10.824 -25.194 1.00 96.44 73 LEU A C 1
ATOM 520 O O . LEU A 1 73 ? 18.046 9.750 -25.673 1.00 96.44 73 LEU A O 1
ATOM 524 N N . HIS A 1 74 ? 18.260 11.986 -25.529 1.00 94.75 74 HIS A N 1
ATOM 525 C CA . HIS A 1 74 ? 19.417 12.152 -26.425 1.00 94.75 74 HIS A CA 1
ATOM 526 C C . HIS A 1 74 ? 19.211 11.732 -27.891 1.00 94.75 74 HIS A C 1
ATOM 528 O O . HIS A 1 74 ? 20.141 11.843 -28.686 1.00 94.75 74 HIS A O 1
ATOM 534 N N . PHE A 1 75 ? 17.998 11.341 -28.281 1.00 93.75 75 PHE A N 1
ATOM 535 C CA . PHE A 1 75 ? 17.647 11.092 -29.674 1.00 93.75 75 PHE A CA 1
ATOM 536 C C . PHE A 1 75 ? 17.429 12.417 -30.420 1.00 93.75 75 PHE A C 1
ATOM 538 O O . PHE A 1 75 ? 16.396 13.066 -30.253 1.00 93.75 75 PHE A O 1
ATOM 545 N N . LYS A 1 76 ? 18.433 12.841 -31.198 1.00 90.62 76 LYS A N 1
ATOM 546 C CA . LYS A 1 76 ? 18.377 14.053 -32.036 1.00 90.62 76 LYS A CA 1
ATOM 547 C C . LYS A 1 76 ? 18.207 13.718 -33.511 1.00 90.62 76 LYS A C 1
ATOM 549 O O . LYS A 1 76 ? 17.331 14.267 -34.165 1.00 90.62 76 LYS A O 1
ATOM 554 N N . GLU A 1 77 ? 19.034 12.802 -33.997 1.00 90.19 77 GLU A N 1
ATOM 555 C CA . GLU A 1 77 ? 19.050 12.345 -35.382 1.00 90.19 77 GLU A CA 1
ATOM 556 C C . GLU A 1 77 ? 19.033 10.810 -35.392 1.00 90.19 77 GLU A C 1
ATOM 558 O O . GLU A 1 77 ? 19.666 10.190 -34.528 1.00 90.19 77 GLU A O 1
ATOM 563 N N . PRO A 1 78 ? 18.283 10.180 -36.313 1.00 90.75 78 PRO A N 1
ATOM 564 C CA . PRO A 1 78 ? 18.261 8.730 -36.438 1.00 90.75 78 PRO A CA 1
ATOM 565 C C . PRO A 1 78 ? 19.621 8.198 -36.900 1.00 90.75 78 PRO A C 1
ATOM 567 O O . PRO A 1 78 ? 20.304 8.824 -37.707 1.00 90.75 78 PRO A O 1
ATOM 570 N N . ASN A 1 79 ? 19.999 7.014 -36.414 1.00 90.56 79 ASN A N 1
ATOM 571 C CA . A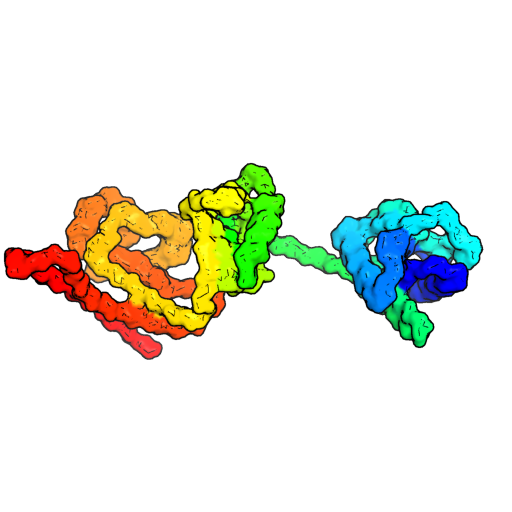SN A 1 79 ? 21.188 6.321 -36.905 1.00 90.56 79 ASN A CA 1
ATOM 572 C C . ASN A 1 79 ? 20.996 5.969 -38.401 1.00 90.56 79 ASN A C 1
ATOM 574 O O . ASN A 1 79 ? 20.040 5.249 -38.703 1.00 90.56 79 ASN A O 1
ATOM 578 N N . PRO A 1 80 ? 21.870 6.435 -39.321 1.00 91.31 80 PRO A N 1
ATOM 579 C CA . PRO A 1 80 ? 21.724 6.206 -40.763 1.00 91.31 80 PRO A CA 1
ATOM 580 C C . PRO A 1 80 ? 21.810 4.727 -41.169 1.00 91.31 80 PRO A C 1
ATOM 582 O O . PRO A 1 80 ? 21.277 4.353 -42.211 1.00 91.31 80 PRO A O 1
ATOM 585 N N . ASP A 1 81 ? 22.405 3.872 -40.333 1.00 93.19 81 ASP A N 1
ATOM 586 C CA . ASP A 1 81 ? 22.474 2.423 -40.567 1.00 93.19 81 ASP A CA 1
ATOM 587 C C . ASP A 1 81 ? 21.139 1.707 -40.275 1.00 93.19 81 ASP A C 1
ATOM 589 O O . ASP A 1 81 ? 20.999 0.499 -40.487 1.00 93.19 81 ASP A O 1
ATOM 593 N N . ILE A 1 82 ? 20.133 2.440 -39.783 1.00 91.50 82 ILE A N 1
ATOM 594 C CA . ILE A 1 82 ? 18.804 1.924 -39.463 1.00 91.50 82 ILE A CA 1
ATOM 595 C C . ILE A 1 82 ? 17.774 2.568 -40.388 1.00 91.50 82 ILE A C 1
ATOM 597 O O . ILE A 1 82 ? 17.513 3.768 -40.345 1.00 91.50 82 ILE A O 1
ATOM 601 N N . ARG A 1 83 ? 17.104 1.736 -41.186 1.00 89.25 83 ARG A N 1
ATOM 602 C CA . ARG A 1 83 ? 16.072 2.164 -42.142 1.00 89.25 83 ARG A CA 1
ATOM 603 C C . ARG A 1 83 ? 14.718 2.369 -41.454 1.00 89.25 83 ARG A C 1
ATOM 605 O O . ARG A 1 83 ? 13.780 1.618 -41.698 1.00 89.25 83 ARG A O 1
ATOM 612 N N . PHE A 1 84 ? 14.626 3.347 -40.550 1.00 87.38 84 PHE A N 1
ATOM 613 C CA . PHE A 1 84 ? 13.420 3.607 -39.744 1.00 87.38 84 PHE A CA 1
ATOM 614 C C . PHE A 1 84 ? 12.145 3.739 -40.595 1.00 87.38 84 PHE A C 1
ATOM 616 O O . PHE A 1 84 ? 11.139 3.096 -40.282 1.00 87.38 84 PHE A O 1
ATOM 623 N N . ASP A 1 85 ? 12.224 4.481 -41.704 1.00 81.12 85 ASP A N 1
ATOM 624 C CA . ASP A 1 85 ? 11.095 4.745 -42.608 1.00 81.12 85 ASP A CA 1
ATOM 625 C C . ASP A 1 85 ? 10.569 3.480 -43.305 1.00 81.12 85 ASP A C 1
ATOM 627 O O . ASP A 1 85 ? 9.374 3.354 -43.560 1.00 81.12 85 ASP A O 1
ATOM 631 N N . GLU A 1 86 ? 11.439 2.501 -43.572 1.00 86.06 86 GLU A N 1
ATOM 632 C CA . GLU A 1 86 ? 11.047 1.228 -44.190 1.00 86.06 86 GLU A CA 1
ATOM 633 C C . GLU A 1 86 ? 10.508 0.224 -43.164 1.00 86.06 86 GLU A C 1
ATOM 635 O O . GLU A 1 86 ? 9.730 -0.671 -43.499 1.00 86.06 86 GLU A O 1
ATOM 640 N N . LEU A 1 87 ? 10.937 0.343 -41.906 1.00 85.94 87 LEU A N 1
ATOM 641 C CA . LEU A 1 87 ? 10.702 -0.660 -40.871 1.00 85.94 87 LEU A CA 1
ATOM 642 C C . LEU A 1 87 ? 9.456 -0.391 -40.024 1.00 85.94 87 LEU A C 1
ATOM 644 O O . LEU A 1 87 ? 9.178 -1.177 -39.122 1.00 85.94 87 LEU A O 1
ATOM 648 N N . ASN A 1 88 ? 8.676 0.666 -40.282 1.00 88.56 88 ASN A N 1
ATOM 649 C CA . ASN A 1 88 ? 7.512 1.009 -39.451 1.00 88.56 88 ASN A CA 1
ATOM 650 C C . ASN A 1 88 ? 7.865 0.952 -37.944 1.00 88.56 88 ASN A C 1
ATOM 652 O O . ASN A 1 88 ? 7.147 0.369 -37.123 1.00 88.56 88 ASN A O 1
ATOM 656 N N . ILE A 1 89 ? 9.017 1.522 -37.585 1.00 91.50 89 ILE A N 1
ATOM 657 C CA . ILE A 1 89 ? 9.548 1.579 -36.223 1.00 91.50 89 ILE A CA 1
ATOM 658 C C . ILE A 1 89 ? 9.927 3.024 -35.911 1.00 91.50 89 ILE A C 1
ATOM 660 O O . ILE A 1 89 ? 10.435 3.732 -36.773 1.00 91.50 89 ILE A O 1
ATOM 664 N N . GLU A 1 90 ? 9.666 3.482 -34.692 1.00 92.94 90 GLU A N 1
ATOM 665 C CA . GLU A 1 90 ? 9.917 4.875 -34.307 1.00 92.94 90 GLU A CA 1
ATOM 666 C C . GLU A 1 90 ? 10.530 4.919 -32.912 1.00 92.94 90 GLU A C 1
ATOM 668 O O . GLU A 1 90 ? 10.043 4.271 -31.985 1.00 92.94 90 GLU A O 1
ATOM 673 N N . VAL A 1 91 ? 11.599 5.693 -32.739 1.00 95.62 91 VAL A N 1
ATOM 674 C CA . VAL A 1 91 ? 12.136 5.967 -31.404 1.00 95.62 91 VAL A CA 1
ATOM 675 C C . VAL A 1 91 ? 11.198 6.934 -30.693 1.00 95.62 91 VAL A C 1
ATOM 677 O O . VAL A 1 91 ? 10.852 7.987 -31.225 1.00 95.62 91 VAL A O 1
ATOM 680 N N . ALA A 1 92 ? 10.803 6.609 -29.464 1.00 96.25 92 ALA A N 1
ATOM 681 C CA . ALA A 1 92 ? 9.955 7.471 -28.653 1.00 96.25 92 ALA A CA 1
ATOM 682 C C . ALA A 1 92 ? 10.699 8.748 -28.224 1.00 96.25 92 ALA A C 1
ATOM 684 O O . ALA A 1 92 ? 11.180 8.834 -27.105 1.00 96.25 92 ALA A O 1
ATOM 685 N N . ALA A 1 93 ? 10.810 9.752 -29.096 1.00 95.31 93 ALA A N 1
ATOM 686 C CA . ALA A 1 93 ? 11.486 11.028 -28.810 1.00 95.31 93 ALA A CA 1
ATOM 687 C C . ALA A 1 93 ? 10.648 11.977 -27.930 1.00 95.31 93 ALA A C 1
ATOM 689 O O . ALA A 1 93 ? 11.147 12.927 -27.331 1.00 95.31 93 ALA A O 1
ATOM 690 N N . ARG A 1 94 ? 9.342 11.714 -27.853 1.00 95.38 94 ARG A N 1
ATOM 691 C CA . ARG A 1 94 ? 8.336 12.450 -27.079 1.00 95.38 94 ARG A CA 1
ATOM 692 C C . ARG A 1 94 ? 7.403 11.452 -26.388 1.00 95.38 94 ARG A C 1
ATOM 694 O O . ARG A 1 94 ? 7.354 10.300 -26.817 1.00 95.38 94 ARG A O 1
ATOM 701 N N . PRO A 1 95 ? 6.637 11.858 -25.359 1.00 96.44 95 PRO A N 1
ATOM 702 C CA . PRO A 1 95 ? 5.651 10.975 -24.747 1.00 96.44 95 PRO A CA 1
ATOM 703 C C . PRO A 1 95 ? 4.666 10.424 -25.788 1.00 96.44 95 PRO A C 1
ATOM 705 O O . PRO A 1 95 ? 4.042 11.188 -26.530 1.00 96.44 95 PRO A O 1
ATOM 708 N N . MET A 1 96 ? 4.512 9.101 -25.833 1.00 95.00 96 MET A N 1
ATOM 709 C CA . MET A 1 96 ? 3.625 8.412 -26.774 1.00 95.00 96 MET A CA 1
ATOM 710 C C . MET A 1 96 ? 2.517 7.683 -26.027 1.00 95.00 96 MET A C 1
ATOM 712 O O . MET A 1 96 ? 2.768 6.848 -25.160 1.00 95.00 96 MET A O 1
ATOM 716 N N . LYS A 1 97 ? 1.261 7.969 -26.376 1.00 93.00 97 LYS A N 1
ATOM 717 C CA . LYS A 1 97 ? 0.118 7.251 -25.810 1.00 93.00 97 LYS A CA 1
ATOM 718 C C . LYS A 1 97 ? 0.113 5.818 -26.334 1.00 93.00 97 LYS A C 1
ATOM 720 O O . LYS A 1 97 ? -0.000 5.597 -27.536 1.00 93.00 97 LYS A O 1
ATOM 725 N N . LEU A 1 98 ? 0.164 4.845 -25.430 1.00 89.75 98 LEU A N 1
ATOM 726 C CA . LEU A 1 98 ? 0.014 3.443 -25.794 1.00 89.75 98 LEU A CA 1
ATOM 727 C C . LEU A 1 98 ? -1.475 3.143 -25.954 1.00 89.75 98 LEU A C 1
ATOM 729 O O . LEU A 1 98 ? -2.244 3.200 -24.986 1.00 89.75 98 LEU A O 1
ATOM 733 N N . ALA A 1 99 ? -1.886 2.846 -27.188 1.00 80.31 99 ALA A N 1
ATOM 734 C CA . ALA A 1 99 ? -3.271 2.537 -27.517 1.00 80.31 99 ALA A CA 1
ATOM 735 C C . ALA A 1 99 ? -3.775 1.361 -26.664 1.00 80.31 99 ALA A C 1
ATOM 737 O O . ALA A 1 99 ? -3.245 0.256 -26.732 1.00 80.31 99 ALA A O 1
ATOM 738 N N . GLY A 1 100 ? -4.792 1.622 -25.842 1.00 70.00 100 GLY A N 1
ATOM 739 C CA . GLY A 1 100 ? -5.541 0.616 -25.088 1.00 70.00 100 GLY A CA 1
ATOM 740 C C . GLY A 1 100 ? -7.001 0.596 -25.540 1.00 70.00 100 GLY A C 1
ATOM 741 O O . GLY A 1 100 ? -7.457 1.521 -26.211 1.00 70.00 100 GLY A O 1
ATOM 742 N N . GLY A 1 101 ? -7.752 -0.446 -25.185 1.00 69.06 101 GLY A N 1
ATOM 743 C CA . GLY A 1 101 ? -9.169 -0.551 -25.546 1.00 69.06 101 GLY A CA 1
ATOM 744 C C . GLY A 1 101 ? -9.628 -1.999 -25.673 1.00 69.06 101 GLY A C 1
ATOM 745 O O . GLY A 1 101 ? -9.549 -2.754 -24.710 1.00 69.06 101 GLY A O 1
ATOM 746 N N . ARG A 1 102 ? -10.109 -2.388 -26.865 1.00 64.19 102 ARG A N 1
ATOM 747 C CA . ARG A 1 102 ? -10.560 -3.766 -27.162 1.00 64.19 102 ARG A CA 1
ATOM 748 C C . ARG A 1 102 ? -9.439 -4.806 -27.071 1.00 64.19 102 ARG A C 1
ATOM 750 O O . ARG A 1 102 ? -9.722 -5.974 -26.826 1.00 64.19 102 ARG A O 1
ATOM 757 N N . HIS A 1 103 ? -8.191 -4.386 -27.266 1.00 77.88 103 HIS A N 1
ATOM 758 C CA . HIS A 1 103 ? -7.014 -5.239 -27.159 1.00 77.88 103 HIS A CA 1
ATOM 759 C C . HIS A 1 103 ? -6.149 -4.787 -25.994 1.00 77.88 103 HIS A C 1
ATOM 761 O O . HIS A 1 103 ? -5.977 -3.588 -25.766 1.00 77.88 103 HIS A O 1
ATOM 767 N N . LEU A 1 104 ? -5.607 -5.769 -25.280 1.00 83.62 104 LEU A N 1
ATOM 768 C CA . LEU A 1 104 ? -4.712 -5.522 -24.163 1.00 83.62 104 LEU A CA 1
ATOM 769 C C . LEU A 1 104 ? -3.347 -5.075 -24.682 1.00 83.62 104 LEU A C 1
ATOM 771 O O . LEU A 1 104 ? -2.826 -5.623 -25.659 1.00 83.62 104 LEU A O 1
ATOM 775 N N . ARG A 1 105 ? -2.766 -4.078 -24.026 1.00 90.88 105 ARG A N 1
ATOM 776 C CA . ARG A 1 105 ? -1.423 -3.581 -24.323 1.00 90.88 105 ARG A CA 1
ATOM 777 C C . ARG A 1 105 ? -0.378 -4.642 -24.007 1.00 90.88 105 ARG A C 1
ATOM 779 O O . ARG A 1 105 ? -0.457 -5.317 -22.984 1.00 90.88 105 ARG A O 1
ATOM 786 N N . HIS A 1 106 ? 0.598 -4.770 -24.901 1.00 93.81 106 HIS A N 1
ATOM 787 C CA . HIS A 1 106 ? 1.740 -5.665 -24.740 1.00 93.81 106 HIS A CA 1
ATOM 788 C C . HIS A 1 106 ? 3.038 -4.900 -24.981 1.00 93.81 106 HIS A C 1
ATOM 790 O O . HIS A 1 106 ? 3.097 -4.101 -25.918 1.00 93.81 106 HIS A O 1
ATOM 796 N N . ALA A 1 107 ? 4.070 -5.195 -24.202 1.00 96.44 107 ALA A N 1
ATOM 797 C CA . ALA A 1 107 ? 5.409 -4.642 -24.350 1.00 96.44 107 ALA A CA 1
ATOM 798 C C . ALA A 1 107 ? 6.426 -5.774 -24.504 1.00 96.44 107 ALA A C 1
ATOM 800 O O . ALA A 1 107 ? 6.328 -6.773 -23.797 1.00 96.44 107 ALA A O 1
ATOM 801 N N . GLY A 1 108 ? 7.381 -5.630 -25.419 1.00 97.69 108 GLY A N 1
ATOM 802 C CA . GLY A 1 108 ? 8.577 -6.474 -25.448 1.00 97.69 108 GLY A CA 1
ATOM 803 C C . GLY A 1 108 ? 9.698 -5.834 -24.629 1.00 97.69 108 GLY A C 1
ATOM 804 O O . GLY A 1 108 ? 9.793 -4.612 -24.609 1.00 97.69 108 GLY A O 1
ATOM 805 N N . VAL A 1 109 ? 10.547 -6.629 -23.981 1.00 98.38 109 VAL A N 1
ATOM 806 C CA . VAL A 1 109 ? 11.750 -6.161 -23.275 1.00 98.38 109 VAL A CA 1
ATOM 807 C C . VAL A 1 109 ? 12.940 -7.009 -23.708 1.00 98.38 109 VAL A C 1
ATOM 809 O O . VAL A 1 109 ? 12.911 -8.229 -23.550 1.00 98.38 109 VAL A O 1
ATOM 812 N N . ASN A 1 110 ? 13.975 -6.367 -24.246 1.00 97.94 110 ASN A N 1
ATOM 813 C CA . ASN A 1 110 ? 15.223 -7.001 -24.664 1.00 97.94 110 ASN A CA 1
ATOM 814 C C . ASN A 1 110 ? 16.329 -6.793 -23.624 1.00 97.94 110 ASN A C 1
ATOM 816 O O . ASN A 1 110 ? 16.510 -5.699 -23.087 1.00 97.94 110 ASN A O 1
ATOM 820 N N . SER A 1 111 ? 17.135 -7.829 -23.396 1.00 96.75 111 SER A N 1
ATOM 821 C CA . SER A 1 111 ? 18.395 -7.713 -22.662 1.00 96.75 111 SER A CA 1
ATOM 822 C C . SER A 1 111 ? 19.423 -8.684 -23.231 1.00 96.75 111 SER A C 1
ATOM 824 O O . SER A 1 111 ? 19.236 -9.898 -23.160 1.00 96.75 111 SER A O 1
ATOM 826 N N . PHE A 1 112 ? 20.515 -8.151 -23.777 1.00 95.38 112 PHE A N 1
ATOM 827 C CA . PHE A 1 112 ? 21.574 -8.935 -24.408 1.00 95.38 112 PHE A CA 1
ATOM 828 C C . PHE A 1 112 ? 22.845 -8.844 -23.568 1.00 95.38 112 PHE A C 1
ATOM 830 O O . PHE A 1 112 ? 23.362 -7.761 -23.307 1.00 95.38 112 PHE A O 1
ATOM 837 N N . GLY A 1 113 ? 23.303 -9.981 -23.055 1.00 91.38 113 GLY A N 1
ATOM 838 C CA . GLY A 1 113 ? 24.523 -10.055 -22.266 1.00 91.38 113 GLY A CA 1
ATOM 839 C C . GLY A 1 113 ? 25.751 -10.066 -23.168 1.00 91.38 113 GLY A C 1
ATOM 840 O O . GLY A 1 113 ? 25.765 -10.752 -24.187 1.00 91.38 113 GLY A O 1
ATOM 841 N N . PHE A 1 114 ? 26.817 -9.380 -22.754 1.00 87.06 114 PHE A N 1
ATOM 842 C CA . PHE A 1 114 ? 28.088 -9.361 -23.488 1.00 87.06 114 PHE A CA 1
ATOM 843 C C . PHE A 1 114 ? 28.660 -10.772 -23.741 1.00 87.06 114 PHE A C 1
ATOM 845 O O . PHE A 1 114 ? 29.244 -11.025 -24.787 1.00 87.06 114 PHE A O 1
ATOM 852 N N . GLY A 1 115 ? 28.418 -11.724 -22.830 1.00 88.06 115 GLY A N 1
ATOM 853 C CA . GLY A 1 115 ? 28.783 -13.139 -22.995 1.00 88.06 115 GLY A CA 1
ATOM 854 C C . GLY A 1 115 ? 27.914 -13.936 -23.983 1.00 88.06 115 GLY A C 1
ATOM 855 O O . GLY A 1 115 ? 27.980 -15.160 -23.987 1.00 88.06 115 GLY A O 1
ATOM 856 N N . GLY A 1 116 ? 27.050 -13.281 -24.766 1.00 90.88 116 GLY A N 1
ATOM 857 C CA . GLY A 1 116 ? 26.210 -13.904 -25.797 1.00 90.88 116 GLY A CA 1
ATOM 858 C C . GLY A 1 116 ? 24.880 -14.489 -25.305 1.00 90.88 116 GLY A C 1
ATOM 859 O O . GLY A 1 116 ? 24.090 -14.982 -26.107 1.00 90.88 116 GLY A O 1
ATOM 860 N N . SER A 1 117 ? 24.599 -14.427 -24.000 1.00 94.12 117 SER A N 1
ATOM 861 C CA . SER A 1 117 ? 23.308 -14.845 -23.439 1.00 94.12 117 SER A CA 1
ATOM 862 C C . SER A 1 117 ? 22.250 -13.764 -23.649 1.00 94.12 117 SER A C 1
ATOM 864 O O . SER A 1 117 ? 22.365 -12.661 -23.115 1.00 94.12 117 SER A O 1
ATOM 866 N N . ASN A 1 118 ? 21.198 -14.096 -24.397 1.00 95.56 118 ASN A N 1
ATOM 867 C CA . ASN A 1 118 ? 20.146 -13.161 -24.787 1.00 95.56 118 ASN A CA 1
ATOM 868 C C . ASN A 1 118 ? 18.821 -13.514 -24.112 1.00 95.56 118 ASN A C 1
ATOM 870 O O . ASN A 1 118 ? 18.433 -14.680 -24.072 1.00 95.56 118 ASN A O 1
ATOM 874 N N . ALA A 1 119 ? 18.100 -12.503 -23.633 1.00 96.50 119 ALA A N 1
ATOM 875 C CA . ALA A 1 119 ? 16.770 -12.653 -23.061 1.00 96.50 119 ALA A CA 1
ATOM 876 C C . ALA A 1 119 ? 15.776 -11.697 -23.731 1.00 96.50 119 ALA A C 1
ATOM 878 O O . ALA A 1 119 ? 16.083 -10.531 -23.995 1.00 96.50 119 ALA A O 1
ATOM 879 N N . HIS A 1 120 ? 14.564 -12.201 -23.963 1.00 97.56 120 HIS A N 1
ATOM 880 C CA . HIS A 1 120 ? 13.419 -11.423 -24.416 1.00 97.56 120 HIS A CA 1
ATOM 881 C C . HIS A 1 120 ? 12.194 -11.771 -23.571 1.00 97.56 120 HIS A C 1
ATOM 883 O O . HIS A 1 120 ? 11.874 -12.948 -23.403 1.00 97.56 120 HIS A O 1
ATOM 889 N N . VAL A 1 121 ? 11.496 -10.760 -23.057 1.00 97.62 121 VAL A N 1
ATOM 890 C CA . VAL A 1 121 ? 10.268 -10.936 -22.272 1.00 97.62 121 VAL A CA 1
ATOM 891 C C . VAL A 1 121 ? 9.130 -10.170 -22.926 1.00 97.62 121 VAL A C 1
ATOM 893 O O . VAL A 1 121 ? 9.292 -9.014 -23.307 1.00 97.62 121 VAL A O 1
ATOM 896 N N . VAL A 1 122 ? 7.957 -10.796 -23.007 1.00 97.31 122 VAL A N 1
ATOM 897 C CA . VAL A 1 122 ? 6.717 -10.129 -23.410 1.00 97.31 122 VAL A CA 1
ATOM 898 C C . VAL A 1 122 ? 5.844 -9.915 -22.179 1.00 97.31 122 VAL A C 1
ATOM 900 O O . VAL A 1 122 ? 5.422 -10.866 -21.527 1.00 97.31 122 VAL A O 1
ATOM 903 N N . LEU A 1 123 ? 5.551 -8.654 -21.882 1.00 96.50 123 LEU A N 1
ATOM 904 C CA . LEU A 1 123 ? 4.647 -8.228 -20.820 1.00 96.50 123 LEU A CA 1
ATOM 905 C C . LEU A 1 123 ? 3.294 -7.845 -21.414 1.00 96.50 123 LEU A C 1
ATOM 907 O O . LEU A 1 123 ? 3.210 -7.358 -22.542 1.00 96.50 123 LEU A O 1
ATOM 911 N N . ARG A 1 124 ? 2.228 -8.034 -20.641 1.00 93.88 124 ARG A N 1
ATOM 912 C CA . ARG A 1 124 ? 0.854 -7.695 -21.019 1.00 93.88 124 ARG A CA 1
ATOM 913 C C . ARG A 1 124 ? 0.186 -6.949 -19.872 1.00 93.88 124 ARG A C 1
ATOM 915 O O . ARG A 1 124 ? 0.362 -7.330 -18.719 1.00 93.88 124 ARG A O 1
ATOM 922 N N . GLU A 1 125 ? -0.601 -5.922 -20.181 1.00 91.06 125 GLU A N 1
ATOM 923 C CA . GLU A 1 125 ? -1.415 -5.254 -19.162 1.00 91.06 125 GLU A CA 1
ATOM 924 C C . GLU A 1 125 ? -2.453 -6.235 -18.566 1.00 91.06 125 GLU A C 1
ATOM 926 O O . GLU A 1 125 ? -2.970 -7.112 -19.277 1.00 91.06 125 GLU A O 1
ATOM 931 N N . PRO A 1 126 ? -2.781 -6.128 -17.267 1.00 86.06 126 PRO A N 1
ATOM 932 C CA . PRO A 1 126 ? -3.743 -7.029 -16.648 1.00 86.06 126 PRO A CA 1
ATOM 933 C C . PRO A 1 126 ? -5.117 -6.899 -17.318 1.00 86.06 126 PRO A C 1
ATOM 935 O O . PRO A 1 126 ? -5.530 -5.817 -17.741 1.00 86.06 126 PRO A O 1
ATOM 938 N N . SER A 1 127 ? -5.870 -8.002 -17.395 1.00 81.88 127 SER A N 1
ATOM 939 C CA . SER A 1 127 ? -7.285 -7.913 -17.766 1.00 81.88 127 SER A CA 1
ATOM 940 C C . SER A 1 127 ? -7.990 -6.996 -16.773 1.00 81.88 127 SER A C 1
ATOM 942 O O . SER A 1 127 ? -7.810 -7.168 -15.567 1.00 81.88 127 SER A O 1
ATOM 944 N N . ARG A 1 128 ? -8.812 -6.058 -17.261 1.00 71.88 128 ARG A N 1
ATOM 945 C CA . ARG A 1 128 ? -9.678 -5.243 -16.402 1.00 71.88 128 ARG A CA 1
ATOM 946 C C . ARG A 1 128 ? -10.622 -6.169 -15.634 1.00 71.88 128 ARG A C 1
ATOM 948 O O . ARG A 1 128 ? -11.681 -6.535 -16.135 1.00 71.88 128 ARG A O 1
ATOM 955 N N . SER A 1 129 ? -10.224 -6.577 -14.434 1.00 62.38 129 SER A N 1
ATOM 956 C CA . SER A 1 129 ? -11.136 -7.190 -13.478 1.00 62.38 129 SER A CA 1
ATOM 957 C C . SER A 1 129 ? -12.238 -6.171 -13.196 1.00 62.38 129 SER A C 1
ATOM 959 O O . SER A 1 129 ? -11.945 -4.982 -13.030 1.00 62.38 129 SER A O 1
ATOM 961 N N . ARG A 1 130 ? -13.507 -6.608 -13.191 1.00 54.19 130 ARG A N 1
ATOM 962 C CA . ARG A 1 130 ? -14.619 -5.770 -12.720 1.00 54.19 130 ARG A CA 1
ATOM 963 C C . ARG A 1 130 ? -14.205 -5.221 -11.365 1.00 54.19 130 ARG A C 1
ATOM 965 O O . ARG A 1 130 ? -13.922 -6.011 -10.469 1.00 54.19 130 ARG A O 1
ATOM 972 N N . SER A 1 131 ? -14.149 -3.892 -11.259 1.00 52.94 131 SER A N 1
ATOM 973 C CA . SER A 1 131 ? -13.946 -3.173 -10.004 1.00 52.94 131 SER A CA 1
ATOM 974 C C . SER A 1 131 ? -14.691 -3.919 -8.901 1.00 52.94 131 SER A C 1
ATOM 976 O O . SER A 1 131 ? -15.919 -4.030 -8.939 1.00 52.94 131 SER A O 1
ATOM 978 N N . THR A 1 132 ? -13.946 -4.519 -7.973 1.00 53.88 132 THR A N 1
ATOM 979 C CA . THR A 1 132 ? -14.526 -4.957 -6.710 1.00 53.88 132 THR A CA 1
ATOM 980 C C . THR A 1 132 ? -15.110 -3.692 -6.116 1.00 53.88 132 THR A C 1
ATOM 982 O O . THR A 1 132 ? -14.350 -2.749 -5.876 1.00 53.88 132 THR A O 1
ATOM 985 N N . ALA A 1 133 ? -16.441 -3.636 -6.010 1.00 51.91 133 ALA A N 1
ATOM 986 C CA . ALA A 1 133 ? -17.162 -2.476 -5.510 1.00 51.91 133 ALA A CA 1
ATOM 987 C C . ALA A 1 133 ? -16.403 -1.905 -4.310 1.00 51.91 133 ALA A C 1
ATOM 989 O O . ALA A 1 133 ? -16.040 -2.664 -3.405 1.00 51.91 133 ALA A O 1
ATOM 990 N N . GLN A 1 134 ? -16.095 -0.605 -4.342 1.00 54.59 134 GLN A N 1
ATOM 991 C CA . GLN A 1 134 ? -15.452 0.038 -3.203 1.00 54.59 134 GLN A CA 1
ATOM 992 C C . GLN A 1 134 ? -16.297 -0.288 -1.967 1.00 54.59 134 GLN A C 1
ATOM 994 O O . GLN A 1 134 ? -17.510 -0.060 -2.004 1.00 54.59 134 GLN A O 1
ATOM 999 N N . PRO A 1 135 ? -15.715 -0.888 -0.914 1.00 52.50 135 PRO A N 1
ATOM 1000 C CA . PRO A 1 135 ? -16.478 -1.209 0.277 1.00 52.50 135 PRO A CA 1
ATOM 1001 C C . PRO A 1 135 ? -17.095 0.087 0.808 1.00 52.50 135 PRO A C 1
ATOM 1003 O O . PRO A 1 135 ? -16.379 1.003 1.198 1.00 52.50 135 PRO A O 1
ATOM 1006 N N . GLN A 1 136 ? -18.429 0.156 0.793 1.00 51.56 136 GLN A N 1
ATOM 1007 C CA . GLN A 1 136 ? -19.238 1.334 1.138 1.00 51.56 136 GLN A CA 1
ATOM 1008 C C . GLN A 1 136 ? -19.193 1.704 2.634 1.00 51.56 136 GLN A C 1
ATOM 1010 O O . GLN A 1 136 ? -20.039 2.455 3.110 1.00 51.56 136 GLN A O 1
ATOM 1015 N N . SER A 1 137 ? -18.268 1.145 3.420 1.00 54.47 137 SER A N 1
ATOM 1016 C CA . SER A 1 137 ? -18.188 1.457 4.845 1.00 54.47 137 SER A CA 1
ATOM 1017 C C . SER A 1 137 ? -17.255 2.644 5.087 1.00 54.47 137 SER A C 1
ATOM 1019 O O . SER A 1 137 ? -16.034 2.481 5.111 1.00 54.47 137 SER A O 1
ATOM 1021 N N . ASP A 1 138 ? -17.841 3.809 5.357 1.00 54.41 138 ASP A N 1
ATOM 1022 C CA . ASP A 1 138 ? -17.123 5.026 5.773 1.00 54.41 138 ASP A CA 1
ATOM 1023 C C . ASP A 1 138 ? -16.490 4.924 7.168 1.00 54.41 138 ASP A C 1
ATOM 1025 O O . ASP A 1 138 ? -15.625 5.721 7.534 1.00 54.41 138 ASP A O 1
ATOM 1029 N N . ALA A 1 139 ? -16.882 3.930 7.970 1.00 60.66 139 ALA A N 1
ATOM 1030 C CA . ALA A 1 139 ? -16.300 3.709 9.287 1.00 60.66 139 ALA A CA 1
ATOM 1031 C C . ALA A 1 139 ? -14.906 3.074 9.158 1.00 60.66 139 ALA A C 1
ATOM 1033 O O . ALA A 1 139 ? -14.742 1.859 9.280 1.00 60.66 139 ALA A O 1
ATOM 1034 N N . ALA A 1 140 ? -13.895 3.903 8.899 1.00 67.12 140 ALA A N 1
ATOM 1035 C CA . ALA A 1 140 ? -12.504 3.482 8.930 1.00 67.12 140 ALA A CA 1
ATOM 1036 C C . ALA A 1 140 ? -12.171 2.902 10.317 1.00 67.12 140 ALA A C 1
ATOM 1038 O O . ALA A 1 140 ? -12.385 3.543 11.349 1.00 67.12 140 ALA A O 1
ATOM 1039 N N . GLY A 1 141 ? -11.650 1.672 10.340 1.00 79.31 141 GLY A N 1
ATOM 1040 C CA . GLY A 1 141 ? -11.019 1.116 11.536 1.00 79.31 141 GLY A CA 1
ATOM 1041 C C . GLY A 1 141 ? -9.823 1.970 11.986 1.00 79.31 141 GLY A C 1
ATOM 1042 O O . GLY A 1 141 ? -9.428 2.904 11.284 1.00 79.31 141 GLY A O 1
ATOM 1043 N N . PRO A 1 142 ? -9.220 1.674 13.148 1.00 90.44 142 PRO A N 1
ATOM 1044 C CA . PRO A 1 142 ? -8.054 2.420 13.600 1.00 90.44 142 PRO A CA 1
ATOM 1045 C C . PRO A 1 142 ? -6.889 2.275 12.611 1.00 90.44 142 PRO A C 1
ATOM 1047 O O . PRO A 1 142 ? -6.650 1.191 12.074 1.00 90.44 142 PRO A O 1
ATOM 1050 N N . LEU A 1 143 ? -6.137 3.356 12.404 1.00 94.06 143 LEU A N 1
ATOM 1051 C CA . LEU A 1 143 ? -4.875 3.301 11.675 1.00 94.06 143 LEU A CA 1
ATOM 1052 C C . LEU A 1 143 ? -3.815 2.689 12.590 1.00 94.06 143 LEU A C 1
ATOM 1054 O O . LEU A 1 143 ? -3.533 3.233 13.658 1.00 94.06 143 LEU A O 1
ATOM 1058 N N . VAL A 1 144 ? -3.220 1.577 12.165 1.00 95.19 144 VAL A N 1
ATOM 1059 C CA . VAL A 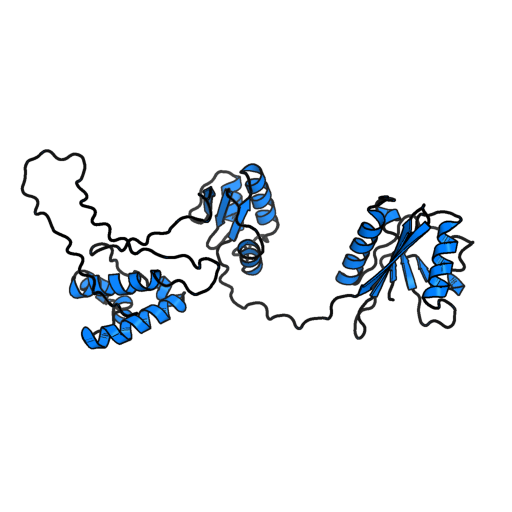1 144 ? -2.143 0.900 12.895 1.00 95.19 144 VAL A CA 1
ATOM 1060 C C . VAL A 1 144 ? -0.844 1.058 12.118 1.00 95.19 144 VAL A C 1
ATOM 1062 O O . VAL A 1 144 ? -0.743 0.635 10.972 1.00 95.19 144 VAL A O 1
ATOM 1065 N N . ILE A 1 145 ? 0.160 1.659 12.746 1.00 96.50 145 ILE A N 1
ATOM 1066 C CA . ILE A 1 145 ? 1.497 1.842 12.183 1.00 96.50 145 ILE A CA 1
ATOM 1067 C C . ILE A 1 145 ? 2.467 1.070 13.065 1.00 96.50 145 ILE A C 1
ATOM 1069 O O . ILE A 1 145 ? 2.434 1.222 14.286 1.00 96.50 145 ILE A O 1
ATOM 1073 N N . SER A 1 146 ? 3.331 0.248 12.469 1.00 96.31 146 SER A N 1
ATOM 1074 C CA . SER A 1 146 ? 4.355 -0.469 13.223 1.00 96.31 146 SER A CA 1
ATOM 1075 C C . SER A 1 146 ? 5.722 -0.435 12.548 1.00 96.31 146 SER A C 1
ATOM 1077 O O . SER A 1 146 ? 5.817 -0.323 11.326 1.00 96.31 146 SER A O 1
ATOM 1079 N N . ALA A 1 147 ? 6.778 -0.496 13.357 1.00 96.50 147 ALA A N 1
ATOM 1080 C CA . ALA A 1 147 ? 8.163 -0.550 12.904 1.00 96.50 147 ALA A CA 1
ATOM 1081 C C . ALA A 1 147 ? 9.043 -1.341 13.890 1.00 96.50 147 ALA A C 1
ATOM 1083 O O . ALA A 1 147 ? 8.634 -1.649 15.009 1.00 96.50 147 ALA A O 1
ATOM 1084 N N . HIS A 1 148 ? 10.275 -1.656 13.484 1.00 93.19 148 HIS A N 1
ATOM 1085 C CA . HIS A 1 148 ? 11.247 -2.332 14.353 1.00 93.19 148 HIS A CA 1
ATOM 1086 C C . HIS A 1 148 ? 11.828 -1.430 15.449 1.00 93.19 148 HIS A C 1
ATOM 1088 O O . HIS A 1 148 ? 12.276 -1.934 16.471 1.00 93.19 148 HIS A O 1
ATOM 1094 N N . GLY A 1 149 ? 11.835 -0.111 15.247 1.00 93.44 149 GLY A N 1
ATOM 1095 C CA . GLY A 1 149 ? 12.453 0.832 16.173 1.00 93.44 149 GLY A CA 1
ATOM 1096 C C . GLY A 1 149 ? 11.819 2.214 16.109 1.00 93.44 149 GLY A C 1
ATOM 1097 O O . GLY A 1 149 ? 11.130 2.559 15.146 1.00 93.44 149 GLY A O 1
ATOM 1098 N N . SER A 1 150 ? 12.081 3.021 17.135 1.00 93.19 150 SER A N 1
ATOM 1099 C CA . SER A 1 150 ? 11.474 4.342 17.328 1.00 93.19 150 SER A CA 1
ATOM 1100 C C . SER A 1 150 ? 11.744 5.316 16.174 1.00 93.19 150 SER A C 1
ATOM 1102 O O . SER A 1 150 ? 10.829 6.018 15.747 1.00 93.19 150 SER A O 1
ATOM 1104 N N . GLY A 1 151 ? 12.964 5.328 15.624 1.00 95.62 151 GLY A N 1
ATOM 1105 C CA . GLY A 1 151 ? 13.322 6.166 14.472 1.00 95.62 151 GLY A CA 1
ATOM 1106 C C . GLY A 1 151 ? 12.570 5.775 13.195 1.00 95.62 151 GLY A C 1
ATOM 1107 O O . GLY A 1 151 ? 11.998 6.631 12.523 1.00 95.62 151 GLY A O 1
ATOM 1108 N N . ALA A 1 152 ? 12.490 4.473 12.902 1.00 96.88 152 ALA A N 1
ATOM 1109 C CA . ALA A 1 152 ? 11.736 3.961 11.757 1.00 96.88 152 ALA A CA 1
ATOM 1110 C C . ALA A 1 152 ? 10.226 4.208 11.905 1.00 96.88 152 ALA A C 1
ATOM 1112 O O . ALA A 1 152 ? 9.559 4.545 10.926 1.00 96.88 152 ALA A O 1
ATOM 1113 N N . LEU A 1 153 ? 9.699 4.091 13.130 1.00 96.81 153 LEU A N 1
ATOM 1114 C CA . LEU A 1 153 ? 8.309 4.413 13.438 1.00 96.81 153 LEU A CA 1
ATOM 1115 C C . LEU A 1 153 ? 8.023 5.896 13.180 1.00 96.81 153 LEU A C 1
ATOM 1117 O O . LEU A 1 153 ? 7.041 6.208 12.512 1.00 96.81 153 LEU A O 1
ATOM 1121 N N . LYS A 1 154 ? 8.897 6.798 13.645 1.00 96.75 154 LYS A N 1
ATOM 1122 C CA . LYS A 1 154 ? 8.769 8.243 13.409 1.00 96.75 154 LYS A CA 1
ATOM 1123 C C . LYS A 1 154 ? 8.742 8.568 11.911 1.00 96.75 154 LYS A C 1
ATOM 1125 O O . LYS A 1 154 ? 7.799 9.203 11.451 1.00 96.75 154 LYS A O 1
ATOM 1130 N N . ALA A 1 155 ? 9.703 8.050 11.146 1.00 97.19 155 ALA A N 1
ATOM 1131 C CA . ALA A 1 155 ? 9.762 8.266 9.699 1.00 97.19 155 ALA A CA 1
ATOM 1132 C C . ALA A 1 155 ? 8.528 7.707 8.966 1.00 97.19 155 ALA A C 1
ATOM 1134 O O . ALA A 1 155 ? 8.077 8.261 7.966 1.00 97.19 155 ALA A O 1
ATOM 1135 N N . LEU A 1 156 ? 7.963 6.592 9.442 1.00 97.38 156 LEU A N 1
ATOM 1136 C CA . LEU A 1 156 ? 6.745 6.030 8.863 1.00 97.38 156 LEU A CA 1
ATOM 1137 C C . LEU A 1 156 ? 5.508 6.872 9.215 1.00 97.38 156 LEU A C 1
ATOM 1139 O O . LEU A 1 156 ? 4.663 7.074 8.348 1.00 97.38 156 LEU A O 1
ATOM 1143 N N . ILE A 1 157 ? 5.423 7.406 10.438 1.00 96.75 157 ILE A N 1
ATOM 1144 C CA . ILE A 1 157 ? 4.370 8.345 10.854 1.00 96.75 157 ILE A CA 1
ATOM 1145 C C . ILE A 1 157 ? 4.377 9.603 9.979 1.00 96.75 157 ILE A C 1
ATOM 1147 O O . ILE A 1 157 ? 3.312 10.009 9.519 1.00 96.75 157 ILE A O 1
ATOM 1151 N N . GLU A 1 158 ? 5.552 10.173 9.701 1.00 96.56 158 GLU A N 1
ATOM 1152 C CA . GLU A 1 158 ? 5.712 11.323 8.796 1.00 96.56 158 GLU A CA 1
ATOM 1153 C C . GLU A 1 158 ? 5.155 11.004 7.400 1.00 96.56 158 GLU A C 1
ATOM 1155 O O . GLU A 1 158 ? 4.275 11.710 6.908 1.00 96.56 158 GLU A O 1
ATOM 1160 N N . ARG A 1 159 ? 5.541 9.860 6.814 1.00 96.25 159 ARG A N 1
ATOM 1161 C CA . ARG A 1 159 ? 5.017 9.424 5.506 1.00 96.25 159 ARG A CA 1
ATOM 1162 C C . ARG A 1 159 ? 3.498 9.245 5.489 1.00 96.25 159 ARG A C 1
ATOM 1164 O O . ARG A 1 159 ? 2.858 9.615 4.509 1.00 96.25 159 ARG A O 1
ATOM 1171 N N . TYR A 1 160 ? 2.906 8.683 6.546 1.00 94.94 160 TYR A N 1
ATOM 1172 C CA . TYR A 1 160 ? 1.445 8.569 6.640 1.00 94.94 160 TYR A CA 1
ATOM 1173 C C . TYR A 1 160 ? 0.776 9.940 6.781 1.00 94.94 160 TYR A C 1
ATOM 1175 O O . TYR A 1 160 ? -0.244 10.181 6.138 1.00 94.94 160 TYR A O 1
ATOM 1183 N N . ALA A 1 161 ? 1.340 10.847 7.582 1.00 93.12 161 ALA A N 1
ATOM 1184 C CA . ALA A 1 161 ? 0.810 12.197 7.745 1.00 93.12 161 ALA A CA 1
ATOM 1185 C C . ALA A 1 161 ? 0.832 12.989 6.426 1.00 93.12 161 ALA A C 1
ATOM 1187 O O . ALA A 1 161 ? -0.102 13.747 6.161 1.00 93.12 161 ALA A O 1
ATOM 1188 N N . ASP A 1 162 ? 1.850 12.777 5.589 1.00 92.62 162 ASP A N 1
ATOM 1189 C CA . ASP A 1 162 ? 1.955 13.390 4.264 1.00 92.62 162 ASP A CA 1
ATOM 1190 C C . ASP A 1 162 ? 1.010 12.758 3.241 1.00 92.62 162 ASP A C 1
ATOM 1192 O O . ASP A 1 162 ? 0.400 13.476 2.447 1.00 92.62 162 ASP A O 1
ATOM 1196 N N . HIS A 1 163 ? 0.843 11.434 3.290 1.00 91.38 163 HIS A N 1
ATOM 1197 C CA . HIS A 1 163 ? -0.012 10.697 2.362 1.00 91.38 163 HIS A CA 1
ATOM 1198 C C . HIS A 1 163 ? -1.514 10.924 2.603 1.00 91.38 163 HIS A C 1
ATOM 1200 O O . HIS A 1 163 ? -2.301 10.885 1.659 1.00 91.38 163 HIS A O 1
ATOM 1206 N N . ILE A 1 164 ? -1.930 11.174 3.850 1.00 90.31 164 ILE A N 1
ATOM 1207 C CA . ILE A 1 164 ? -3.331 11.467 4.184 1.00 90.31 164 ILE A CA 1
ATOM 1208 C C . ILE A 1 164 ? -3.667 12.907 3.749 1.00 90.31 164 ILE A C 1
ATOM 1210 O O . ILE A 1 164 ? -3.023 13.836 4.242 1.00 90.31 164 ILE A O 1
ATOM 1214 N N . PRO A 1 165 ? -4.677 13.146 2.888 1.00 85.44 165 PRO A N 1
ATOM 1215 C CA . PRO A 1 165 ? -5.012 14.488 2.407 1.00 85.44 165 PRO A CA 1
ATOM 1216 C C . PRO A 1 165 ? -5.305 15.496 3.528 1.00 85.44 165 PRO A C 1
ATOM 1218 O O . PRO A 1 165 ? -5.855 15.158 4.579 1.00 85.44 165 PRO A O 1
ATOM 1221 N N . LYS A 1 166 ? -4.961 16.770 3.302 1.00 82.88 166 LYS A N 1
ATOM 1222 C CA . LYS A 1 166 ? -5.346 17.865 4.209 1.00 82.88 166 LYS A CA 1
ATOM 1223 C C . LYS A 1 166 ? -6.872 18.025 4.202 1.00 82.88 166 LYS A C 1
ATOM 1225 O O . LYS A 1 166 ? -7.475 18.006 3.137 1.00 82.88 166 LYS A O 1
ATOM 1230 N N . GLY A 1 167 ? -7.472 18.200 5.380 1.00 77.19 167 GLY A N 1
ATOM 1231 C CA . GLY A 1 167 ? -8.926 18.344 5.532 1.00 77.19 167 GLY A CA 1
ATOM 1232 C C . GLY A 1 167 ? -9.720 17.033 5.489 1.00 77.19 167 GLY A C 1
ATOM 1233 O O . GLY A 1 167 ? -10.941 17.084 5.500 1.00 77.19 167 GLY A O 1
ATOM 1234 N N . ALA A 1 168 ? -9.060 15.870 5.442 1.00 80.19 168 ALA A N 1
ATOM 1235 C CA . ALA A 1 168 ? -9.741 14.584 5.548 1.00 80.19 168 ALA A CA 1
ATOM 1236 C C . ALA A 1 168 ? -10.182 14.297 6.996 1.00 80.19 168 ALA A C 1
ATOM 1238 O O . ALA A 1 168 ? -9.387 14.442 7.929 1.00 80.19 168 ALA A O 1
ATOM 1239 N N . ASP A 1 169 ? -11.403 13.781 7.168 1.00 72.62 169 ASP A N 1
ATOM 1240 C CA . ASP A 1 169 ? -11.971 13.412 8.476 1.00 72.62 169 ASP A CA 1
ATOM 1241 C C . ASP A 1 169 ? -11.272 12.203 9.137 1.00 72.62 169 ASP A C 1
ATOM 1243 O O . ASP A 1 169 ? -11.543 11.870 10.289 1.00 72.62 169 ASP A O 1
ATOM 1247 N N . GLY A 1 170 ? -10.315 11.563 8.456 1.00 80.62 170 GLY A N 1
ATOM 1248 C CA . GLY A 1 170 ? -9.492 10.460 8.956 1.00 80.62 170 GLY A CA 1
ATOM 1249 C C . GLY A 1 170 ? -8.527 9.937 7.888 1.00 80.62 170 GLY A C 1
ATOM 1250 O O . GLY A 1 170 ? -8.395 10.525 6.817 1.00 80.62 170 GLY A O 1
ATOM 1251 N N . ALA A 1 171 ? -7.856 8.812 8.153 1.00 81.00 171 ALA A N 1
ATOM 1252 C CA . ALA A 1 171 ? -6.994 8.163 7.155 1.00 81.00 171 ALA A CA 1
ATOM 1253 C C . ALA A 1 171 ? -7.772 7.493 6.005 1.00 81.00 171 ALA A C 1
ATOM 1255 O O . ALA A 1 171 ? -7.211 7.258 4.942 1.00 81.00 171 ALA A O 1
ATOM 1256 N N . GLY A 1 172 ? -9.056 7.185 6.200 1.00 86.38 172 GLY A N 1
ATOM 1257 C CA . GLY A 1 172 ? -9.877 6.458 5.232 1.00 86.38 172 GLY A CA 1
ATOM 1258 C C . GLY A 1 172 ? -9.715 4.936 5.322 1.00 86.38 172 GLY A C 1
ATOM 1259 O O . GLY A 1 172 ? -8.652 4.404 5.651 1.00 86.38 172 GLY A O 1
ATOM 1260 N N . ALA A 1 173 ? -10.796 4.211 5.019 1.00 85.19 173 ALA A N 1
ATOM 1261 C CA . ALA A 1 173 ? -10.871 2.764 5.226 1.00 85.19 173 ALA A CA 1
ATOM 1262 C C . ALA A 1 173 ? -9.819 1.981 4.422 1.00 85.19 173 ALA A C 1
ATOM 1264 O O . ALA A 1 173 ? -9.271 1.005 4.927 1.00 85.19 173 ALA A O 1
ATOM 1265 N N . ALA A 1 174 ? -9.493 2.419 3.201 1.00 85.81 174 ALA A N 1
ATOM 1266 C CA . ALA A 1 174 ? -8.487 1.764 2.365 1.00 85.81 174 ALA A CA 1
ATOM 1267 C C . ALA A 1 174 ? -7.090 1.780 3.010 1.00 85.81 174 ALA A C 1
ATOM 1269 O O . ALA A 1 174 ? -6.428 0.744 3.054 1.00 85.81 174 ALA A O 1
ATOM 1270 N N . ILE A 1 175 ? -6.673 2.926 3.564 1.00 90.00 175 ILE A N 1
ATOM 1271 C CA . ILE A 1 175 ? -5.373 3.071 4.230 1.00 90.00 175 ILE A CA 1
ATOM 1272 C C . ILE A 1 175 ? -5.350 2.245 5.517 1.00 90.00 175 ILE A C 1
ATOM 1274 O O . ILE A 1 175 ? -4.412 1.476 5.725 1.00 90.00 175 ILE A O 1
ATOM 1278 N N . CYS A 1 176 ? -6.392 2.338 6.350 1.00 90.44 176 CYS A N 1
ATOM 1279 C CA . CYS A 1 176 ? -6.466 1.558 7.587 1.00 90.44 176 CYS A CA 1
ATOM 1280 C C . CYS A 1 176 ? -6.456 0.045 7.317 1.00 90.44 176 CYS A C 1
ATOM 1282 O O . CYS A 1 176 ? -5.717 -0.688 7.971 1.00 90.44 176 CYS A O 1
ATOM 1284 N N . ASN A 1 177 ? -7.213 -0.426 6.320 1.00 88.75 177 ASN A N 1
ATOM 1285 C CA . ASN A 1 177 ? -7.258 -1.842 5.952 1.00 88.75 177 ASN A CA 1
ATOM 1286 C C . ASN A 1 177 ? -5.924 -2.329 5.385 1.00 88.75 177 ASN A C 1
ATOM 1288 O O . ASN A 1 177 ? -5.456 -3.400 5.766 1.00 88.75 177 ASN A O 1
ATOM 1292 N N . ALA A 1 178 ? -5.287 -1.550 4.507 1.00 90.19 178 ALA A N 1
ATOM 1293 C CA . ALA A 1 178 ? -3.969 -1.897 3.988 1.00 90.19 178 ALA A CA 1
ATOM 1294 C C . ALA A 1 178 ? -2.940 -1.980 5.125 1.00 90.19 178 ALA A C 1
ATOM 1296 O O . ALA A 1 178 ? -2.207 -2.966 5.222 1.00 90.19 178 ALA A O 1
ATOM 1297 N N . ALA A 1 179 ? -2.923 -0.996 6.025 1.00 92.62 179 ALA A N 1
ATOM 1298 C CA . ALA A 1 179 ? -2.019 -0.980 7.168 1.00 92.62 179 ALA A CA 1
ATOM 1299 C C . ALA A 1 179 ? -2.257 -2.155 8.136 1.00 92.62 179 ALA A C 1
ATOM 1301 O O . ALA A 1 179 ? -1.298 -2.713 8.660 1.00 92.62 179 ALA A O 1
ATOM 1302 N N . ALA A 1 180 ? -3.511 -2.568 8.339 1.00 90.25 180 ALA A N 1
ATOM 1303 C CA . ALA A 1 180 ? -3.860 -3.662 9.244 1.00 90.25 180 ALA A CA 1
ATOM 1304 C C . ALA A 1 180 ? -3.683 -5.070 8.644 1.00 90.25 180 ALA A C 1
ATOM 1306 O O . ALA A 1 180 ? -3.446 -6.018 9.392 1.00 90.25 180 ALA A O 1
ATOM 1307 N N . HIS A 1 181 ? -3.830 -5.232 7.323 1.00 88.12 181 HIS A N 1
ATOM 1308 C CA . HIS A 1 181 ? -3.941 -6.555 6.686 1.00 88.12 181 HIS A CA 1
ATOM 1309 C C . HIS A 1 181 ? -2.875 -6.858 5.628 1.00 88.12 181 HIS A C 1
ATOM 1311 O O . HIS A 1 181 ? -2.778 -7.997 5.183 1.00 88.12 181 HIS A O 1
ATOM 1317 N N . THR A 1 182 ? -2.077 -5.870 5.213 1.00 92.19 182 THR A N 1
ATOM 1318 C CA . THR A 1 182 ? -1.029 -6.039 4.182 1.00 92.19 182 THR A CA 1
ATOM 1319 C C . THR A 1 182 ? 0.364 -5.655 4.685 1.00 92.19 182 THR A C 1
ATOM 1321 O O . THR A 1 182 ? 1.293 -5.457 3.897 1.00 92.19 182 THR A O 1
ATOM 1324 N N . ARG A 1 183 ? 0.508 -5.484 6.001 1.00 92.00 183 ARG A N 1
ATOM 1325 C CA . ARG A 1 183 ? 1.760 -5.144 6.678 1.00 92.00 183 ARG A CA 1
ATOM 1326 C C . ARG A 1 183 ? 1.940 -6.030 7.898 1.00 92.00 183 ARG A C 1
ATOM 1328 O O . ARG A 1 183 ? 0.968 -6.364 8.573 1.00 92.00 183 ARG A O 1
ATOM 1335 N N . ASP A 1 184 ? 3.192 -6.347 8.192 1.00 90.94 184 ASP A N 1
ATOM 1336 C CA . ASP A 1 184 ? 3.551 -7.027 9.428 1.00 90.94 184 ASP A CA 1
ATOM 1337 C C . ASP A 1 184 ? 3.298 -6.122 10.639 1.00 90.94 184 ASP A C 1
ATOM 1339 O O . ASP A 1 184 ? 3.444 -4.897 10.574 1.00 90.94 184 ASP A O 1
ATOM 1343 N N . LEU A 1 185 ? 2.932 -6.736 11.765 1.00 90.44 185 LEU A N 1
ATOM 1344 C CA . LEU A 1 185 ? 2.721 -6.044 13.034 1.00 90.44 185 LEU A CA 1
ATOM 1345 C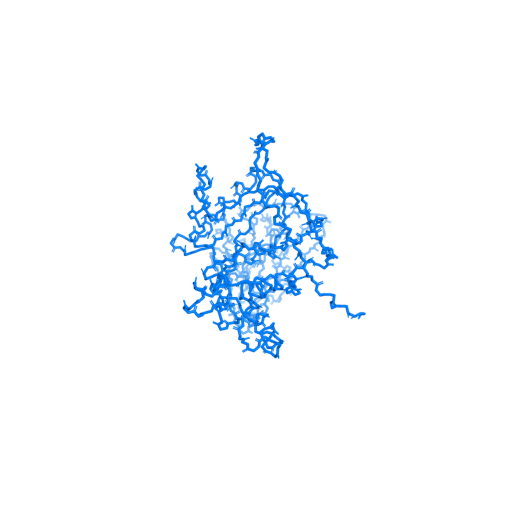 C . LEU A 1 185 ? 3.958 -6.181 13.928 1.00 90.44 185 LEU A C 1
ATOM 1347 O O . LEU A 1 185 ? 4.065 -7.100 14.742 1.00 90.44 185 LEU A O 1
ATOM 1351 N N . LEU A 1 186 ? 4.868 -5.222 13.805 1.00 92.75 186 LEU A N 1
ATOM 1352 C CA . LEU A 1 186 ? 6.161 -5.172 14.491 1.00 92.75 186 LEU A CA 1
ATOM 1353 C C . LEU A 1 186 ? 6.044 -4.663 15.939 1.00 92.75 186 LEU A C 1
ATOM 1355 O O . LEU A 1 186 ? 4.942 -4.404 16.420 1.00 92.75 186 LEU A O 1
ATOM 1359 N N . LEU A 1 187 ? 7.163 -4.572 16.664 1.00 91.88 187 LEU A N 1
ATOM 1360 C CA . LEU A 1 187 ? 7.171 -4.287 18.105 1.00 91.88 187 LEU A CA 1
ATOM 1361 C C . LEU A 1 187 ? 6.739 -2.857 18.437 1.00 91.88 187 LEU A C 1
ATOM 1363 O O . LEU A 1 187 ? 5.831 -2.674 19.241 1.00 91.88 187 LEU A O 1
ATOM 1367 N N . GLU A 1 188 ? 7.351 -1.848 17.822 1.00 95.50 188 GLU A N 1
ATOM 1368 C CA . GLU A 1 188 ? 7.001 -0.449 18.071 1.00 95.50 188 GLU A CA 1
ATOM 1369 C C . GLU A 1 188 ? 5.732 -0.105 17.296 1.00 95.50 188 GLU A C 1
ATOM 1371 O O . GLU A 1 188 ? 5.727 -0.178 16.066 1.00 95.50 188 GLU A O 1
ATOM 1376 N N . ARG A 1 189 ? 4.654 0.261 17.998 1.00 95.12 189 ARG A N 1
ATOM 1377 C CA . ARG A 1 189 ? 3.338 0.500 17.397 1.00 95.12 189 ARG A CA 1
ATOM 1378 C C . ARG A 1 189 ? 2.767 1.854 17.782 1.00 95.12 189 ARG A C 1
ATOM 1380 O O . ARG A 1 189 ? 2.865 2.289 18.929 1.00 95.12 189 ARG A O 1
ATOM 1387 N N . VAL A 1 190 ? 2.087 2.466 16.821 1.00 95.56 190 VAL A N 1
ATOM 1388 C CA . VAL A 1 190 ? 1.148 3.567 17.028 1.00 95.56 190 VAL A CA 1
ATOM 1389 C C . VAL A 1 190 ? -0.212 3.155 16.489 1.00 95.56 190 VAL A C 1
ATOM 1391 O O . VAL A 1 190 ? -0.323 2.611 15.392 1.00 95.56 190 VAL A O 1
ATOM 1394 N N . VAL A 1 191 ? -1.246 3.411 17.280 1.00 95.50 191 VAL A N 1
ATOM 1395 C CA . VAL A 1 191 ? -2.642 3.209 16.908 1.00 95.50 191 VAL A CA 1
ATOM 1396 C C . VAL A 1 191 ? -3.337 4.555 16.989 1.00 95.50 191 VAL A C 1
ATOM 1398 O O . VAL A 1 191 ? -3.270 5.211 18.026 1.00 95.50 191 VAL A O 1
ATOM 1401 N N . VAL A 1 192 ? -4.013 4.953 15.915 1.00 94.25 192 VAL A N 1
ATOM 1402 C CA . VAL A 1 192 ? -4.838 6.162 15.885 1.00 94.25 192 VAL A CA 1
ATOM 1403 C C . VAL A 1 192 ? -6.282 5.767 15.631 1.00 94.25 192 VAL A C 1
ATOM 1405 O O . VAL A 1 192 ? -6.572 5.108 14.633 1.00 94.25 192 VAL A O 1
ATOM 1408 N N . ALA A 1 193 ? -7.190 6.151 16.524 1.00 89.44 193 ALA A N 1
ATOM 1409 C CA . ALA A 1 193 ? -8.616 5.873 16.386 1.00 89.44 193 ALA A CA 1
ATOM 1410 C C . ALA A 1 193 ? -9.444 7.156 16.436 1.00 89.44 193 ALA A C 1
ATOM 1412 O O . ALA A 1 193 ? -9.159 8.060 17.215 1.00 89.44 193 ALA A O 1
ATOM 1413 N N . GLY A 1 194 ? -10.524 7.189 15.658 1.00 82.25 194 GLY A N 1
ATOM 1414 C CA . GLY A 1 194 ? -11.419 8.339 15.588 1.00 82.25 194 GLY A CA 1
ATOM 1415 C C . GLY A 1 194 ? -11.026 9.343 14.501 1.00 82.25 194 GLY A C 1
ATOM 1416 O O . GLY A 1 194 ? -10.157 9.053 13.671 1.00 82.25 194 GLY A O 1
ATOM 1417 N N . PRO A 1 195 ? -11.709 10.498 14.469 1.00 80.75 195 PRO A N 1
ATOM 1418 C CA . PRO A 1 195 ? -11.528 11.478 13.410 1.00 80.75 195 PRO A CA 1
ATOM 1419 C C . PRO A 1 195 ? -10.175 12.193 13.514 1.00 80.75 195 PRO A C 1
ATOM 1421 O O . PRO A 1 195 ? -9.487 12.114 14.532 1.00 80.75 195 PRO A O 1
ATOM 1424 N N . ASN A 1 196 ? -9.814 12.943 12.471 1.00 86.00 196 ASN A N 1
ATOM 1425 C CA . ASN A 1 196 ? -8.634 13.818 12.441 1.00 86.00 196 ASN A CA 1
ATOM 1426 C C . ASN A 1 196 ? -7.286 13.087 12.586 1.00 86.00 196 ASN A C 1
ATOM 1428 O O . ASN A 1 196 ? -6.349 13.606 13.197 1.00 86.00 196 ASN A O 1
ATOM 1432 N N . THR A 1 197 ? -7.150 11.903 11.977 1.00 91.12 197 THR A N 1
ATOM 1433 C CA . THR A 1 197 ? -5.930 11.075 12.047 1.00 91.12 197 THR A CA 1
ATOM 1434 C C . THR A 1 197 ? -4.651 11.867 11.763 1.00 91.12 197 THR A C 1
ATOM 1436 O O . THR A 1 197 ? -3.678 11.747 12.503 1.00 91.12 197 THR A O 1
ATOM 1439 N N . ARG A 1 198 ? -4.653 12.729 10.736 1.00 91.56 198 ARG A N 1
ATOM 1440 C CA . ARG A 1 198 ? -3.493 13.560 10.380 1.00 91.56 198 ARG A CA 1
ATOM 1441 C C . ARG A 1 198 ? -3.082 14.510 11.512 1.00 91.56 198 ARG A C 1
ATOM 1443 O O . ARG A 1 198 ? -1.891 14.642 11.779 1.00 91.56 198 ARG A O 1
ATOM 1450 N N . ALA A 1 199 ? -4.044 15.145 12.184 1.00 91.25 199 ALA A N 1
ATOM 1451 C CA . ALA A 1 199 ? -3.765 16.051 13.297 1.00 91.25 199 ALA A CA 1
ATOM 1452 C C . ALA A 1 199 ? -3.184 15.295 14.500 1.00 91.25 199 ALA A C 1
ATOM 1454 O O . ALA A 1 199 ? -2.212 15.753 15.092 1.00 91.25 199 ALA A O 1
ATOM 1455 N N . SER A 1 200 ? -3.709 14.104 14.808 1.00 93.44 200 SER A N 1
ATOM 1456 C CA . SER A 1 200 ? -3.157 13.243 15.861 1.00 93.44 200 SER A CA 1
ATOM 1457 C C . SER A 1 200 ? -1.718 12.813 15.571 1.00 93.44 200 SER A C 1
ATOM 1459 O O . SER A 1 200 ? -0.878 12.859 16.467 1.00 93.44 200 SER A O 1
ATOM 1461 N N . LEU A 1 201 ? -1.409 12.435 14.324 1.00 94.88 201 LEU A N 1
ATOM 1462 C CA . LEU A 1 201 ? -0.039 12.102 13.918 1.00 94.88 201 LEU A CA 1
ATOM 1463 C C . LEU A 1 201 ? 0.892 13.319 14.046 1.00 94.88 201 LEU A C 1
ATOM 1465 O O . LEU A 1 201 ? 1.981 13.192 14.600 1.00 94.88 201 LEU A O 1
ATOM 1469 N N . ALA A 1 202 ? 0.453 14.500 13.600 1.00 93.44 202 ALA A N 1
ATOM 1470 C CA . ALA A 1 202 ? 1.232 15.736 13.705 1.00 93.44 202 ALA A CA 1
ATOM 1471 C C . ALA A 1 202 ? 1.494 16.146 15.166 1.00 93.44 202 ALA A C 1
ATOM 1473 O O . ALA A 1 202 ? 2.623 16.489 15.510 1.00 93.44 202 ALA A O 1
ATOM 1474 N N . ALA A 1 203 ? 0.483 16.051 16.033 1.00 93.50 203 ALA A N 1
ATOM 1475 C CA . ALA A 1 203 ? 0.619 16.296 17.467 1.00 93.50 203 ALA A CA 1
ATOM 1476 C C . ALA A 1 203 ? 1.614 15.318 18.114 1.00 93.50 203 ALA A C 1
ATOM 1478 O O . ALA A 1 203 ? 2.470 15.719 18.896 1.00 93.50 203 ALA A O 1
ATOM 1479 N N . HIS A 1 204 ? 1.577 14.038 17.733 1.00 94.38 204 HIS A N 1
ATOM 1480 C CA . HIS A 1 204 ? 2.551 13.071 18.233 1.00 94.38 204 HIS A CA 1
ATOM 1481 C C . HIS A 1 204 ? 3.984 13.395 17.790 1.00 94.38 204 HIS A C 1
ATOM 1483 O O . HIS A 1 204 ? 4.913 13.287 18.590 1.00 94.38 204 HIS A O 1
ATOM 1489 N N . LEU A 1 205 ? 4.172 13.826 16.537 1.00 94.56 205 LEU A N 1
ATOM 1490 C CA . LEU A 1 205 ? 5.481 14.240 16.022 1.00 94.56 205 LEU A CA 1
ATOM 1491 C C . LEU A 1 205 ? 6.038 15.478 16.741 1.00 94.56 205 LEU A C 1
ATOM 1493 O O . LEU A 1 205 ? 7.257 15.593 16.866 1.00 94.56 205 LEU A O 1
ATOM 1497 N N . SER A 1 206 ? 5.174 16.363 17.252 1.00 94.56 206 SER A N 1
ATOM 1498 C CA . SER A 1 206 ? 5.560 17.520 18.073 1.00 94.56 206 SER A CA 1
ATOM 1499 C C . SER A 1 206 ? 5.679 17.212 19.574 1.00 94.56 206 SER A C 1
ATOM 1501 O O . SER A 1 206 ? 5.930 18.117 20.367 1.00 94.56 206 SER A O 1
ATOM 1503 N N . GLY A 1 207 ? 5.525 15.946 19.980 1.00 92.31 207 GLY A N 1
ATOM 1504 C CA . GLY A 1 207 ? 5.627 15.517 21.378 1.00 92.31 207 GLY A CA 1
ATOM 1505 C C . GLY A 1 207 ? 4.368 15.765 22.216 1.00 92.31 207 GLY A C 1
ATOM 1506 O O . GLY A 1 207 ? 4.402 15.596 23.434 1.00 92.31 207 GLY A O 1
ATOM 1507 N N . GLN A 1 208 ? 3.252 16.140 21.592 1.00 91.62 208 GLN A N 1
ATOM 1508 C CA . GLN A 1 208 ? 1.970 16.333 22.262 1.00 91.62 208 GLN A CA 1
ATOM 1509 C C . GLN A 1 208 ? 1.202 15.008 22.378 1.00 91.62 208 GLN A C 1
ATOM 1511 O O . GLN A 1 208 ? 1.197 14.172 21.471 1.00 91.62 208 GLN A O 1
ATOM 1516 N N . SER A 1 209 ? 0.518 14.820 23.508 1.00 87.88 209 SER A N 1
ATOM 1517 C CA . SER A 1 209 ? -0.374 13.677 23.722 1.00 87.88 209 SER A CA 1
ATOM 1518 C C . SER A 1 209 ? -1.784 13.997 23.228 1.00 87.88 209 SER A C 1
ATOM 1520 O O . SER A 1 209 ? -2.279 15.106 23.425 1.00 87.88 209 SER A O 1
ATOM 1522 N N . THR A 1 210 ? -2.450 13.019 22.614 1.00 89.25 210 THR A N 1
ATOM 1523 C CA . THR A 1 210 ? -3.855 13.131 22.200 1.00 89.25 210 THR A CA 1
ATOM 1524 C C . THR A 1 210 ? -4.633 11.918 22.692 1.00 89.25 210 THR A C 1
ATOM 1526 O O . THR A 1 210 ? -4.093 10.818 22.776 1.00 89.25 210 THR A O 1
ATOM 1529 N N . ALA A 1 211 ? -5.920 12.093 22.998 1.00 88.88 211 ALA A N 1
ATOM 1530 C CA . ALA A 1 211 ? -6.773 10.999 23.475 1.00 88.88 211 ALA A CA 1
ATOM 1531 C C . ALA A 1 211 ? -7.060 9.925 22.405 1.00 88.88 211 ALA A C 1
ATOM 1533 O O . ALA A 1 211 ? -7.600 8.868 22.722 1.00 88.88 211 ALA A O 1
ATOM 1534 N N . THR A 1 212 ? -6.731 10.208 21.143 1.00 91.00 212 THR A N 1
ATOM 1535 C CA . THR A 1 212 ? -7.018 9.371 19.972 1.00 91.00 212 THR A CA 1
ATOM 1536 C C . THR A 1 212 ? -5.803 8.608 19.459 1.00 91.00 212 THR A C 1
ATOM 1538 O O . THR A 1 212 ? -5.948 7.811 18.533 1.00 91.00 212 THR A O 1
ATOM 1541 N N . LEU A 1 213 ? -4.617 8.836 20.031 1.00 94.06 213 LEU A N 1
ATOM 1542 C CA . LEU A 1 213 ? -3.376 8.191 19.623 1.00 94.06 213 LEU A CA 1
ATOM 1543 C C . LEU A 1 213 ? -2.727 7.480 20.803 1.00 94.06 213 LEU A C 1
ATOM 1545 O O . LEU A 1 213 ? -2.414 8.086 21.825 1.00 94.06 213 LEU A O 1
ATOM 1549 N N . TRP A 1 214 ? -2.443 6.198 20.612 1.00 94.75 214 TRP A N 1
ATOM 1550 C CA . TRP A 1 214 ? -1.704 5.382 21.566 1.00 94.75 214 TRP A CA 1
ATOM 1551 C C . TRP A 1 214 ? -0.411 4.908 20.933 1.00 94.75 214 TRP A C 1
ATOM 1553 O O . TRP A 1 214 ? -0.410 4.408 19.809 1.00 94.75 214 TRP A O 1
ATOM 1563 N N . ARG A 1 215 ? 0.683 5.031 21.678 1.00 94.25 215 ARG A N 1
ATOM 1564 C CA . ARG A 1 215 ? 1.980 4.466 21.322 1.00 94.25 215 ARG A CA 1
ATOM 1565 C C . ARG A 1 215 ? 2.378 3.429 22.358 1.00 94.25 215 ARG A C 1
ATOM 1567 O O . ARG A 1 215 ? 2.184 3.647 23.550 1.00 94.25 215 ARG A O 1
ATOM 1574 N N . GLY A 1 216 ? 2.977 2.338 21.907 1.00 92.81 216 GLY A N 1
ATOM 1575 C CA . GLY A 1 216 ? 3.562 1.357 22.806 1.00 92.81 216 GLY A CA 1
ATOM 1576 C C . GLY A 1 216 ? 4.415 0.332 22.082 1.00 92.81 216 GLY A C 1
ATOM 1577 O O . GLY A 1 216 ? 4.361 0.198 20.859 1.00 92.81 216 GLY A O 1
ATOM 1578 N N . THR A 1 217 ? 5.180 -0.406 22.873 1.00 93.69 217 THR A N 1
ATOM 1579 C CA . THR A 1 217 ? 5.949 -1.561 22.419 1.00 93.69 217 THR A CA 1
ATOM 1580 C C . THR A 1 217 ? 5.133 -2.817 22.698 1.00 93.69 217 THR A C 1
ATOM 1582 O O . THR A 1 217 ? 4.692 -3.052 23.824 1.00 93.69 217 THR A O 1
ATOM 1585 N N . ALA A 1 218 ? 4.885 -3.623 21.671 1.00 89.38 218 ALA A N 1
ATOM 1586 C CA . ALA A 1 218 ? 4.209 -4.898 21.825 1.00 89.38 218 ALA A CA 1
ATOM 1587 C C . ALA A 1 218 ? 5.108 -5.879 22.590 1.00 89.38 218 ALA A C 1
ATOM 1589 O O . ALA A 1 218 ? 6.278 -6.047 22.263 1.00 89.38 218 ALA A O 1
ATOM 1590 N N . LEU A 1 219 ? 4.530 -6.583 23.559 1.00 85.25 219 LEU A N 1
ATOM 1591 C CA . LEU A 1 219 ? 5.203 -7.611 24.365 1.00 85.25 219 LEU A CA 1
ATOM 1592 C C . LEU A 1 219 ? 5.366 -8.960 23.627 1.00 85.25 219 LEU A C 1
ATOM 1594 O O . LEU A 1 219 ? 5.721 -9.963 24.236 1.00 85.25 219 LEU A O 1
ATOM 1598 N N . GLY A 1 220 ? 5.072 -8.995 22.324 1.00 76.56 220 GLY A N 1
ATOM 1599 C CA . GLY A 1 220 ? 5.000 -10.208 21.507 1.00 76.56 220 GLY A CA 1
ATOM 1600 C C . GLY A 1 220 ? 3.570 -10.571 21.093 1.00 76.56 220 GLY A C 1
ATOM 1601 O O . GLY A 1 220 ? 2.591 -9.988 21.559 1.00 76.56 220 GLY A O 1
ATOM 1602 N N . SER A 1 221 ? 3.451 -11.516 20.162 1.00 70.00 221 SER A N 1
ATOM 1603 C CA . SER A 1 221 ? 2.176 -11.985 19.593 1.00 70.00 221 SER A CA 1
ATOM 1604 C C . SER A 1 221 ? 1.627 -13.251 20.264 1.00 70.00 221 SER A C 1
ATOM 1606 O O . SER A 1 221 ? 0.505 -13.657 19.970 1.00 70.00 221 SER A O 1
ATOM 1608 N N . GLU A 1 222 ? 2.391 -13.866 21.170 1.00 73.25 222 GLU A N 1
ATOM 1609 C CA . GLU A 1 222 ? 2.081 -15.170 21.773 1.00 73.25 222 GLU A CA 1
ATOM 1610 C C . GLU A 1 222 ? 1.585 -15.086 23.221 1.00 73.25 222 GLU A C 1
ATOM 1612 O O . GLU A 1 222 ? 1.730 -16.031 23.991 1.00 73.25 222 GLU A O 1
ATOM 1617 N N . LEU A 1 223 ? 1.004 -13.956 23.617 1.00 80.31 223 LEU A N 1
ATOM 1618 C CA . LEU A 1 223 ? 0.504 -13.805 24.977 1.00 80.31 223 LEU A CA 1
ATOM 1619 C C . LEU A 1 223 ? -0.876 -14.440 25.144 1.00 80.31 223 LEU A C 1
ATOM 1621 O O . LEU A 1 223 ? -1.820 -14.131 24.409 1.00 80.31 223 LEU A O 1
ATOM 1625 N N . ASP A 1 224 ? -1.007 -15.270 26.176 1.00 82.12 224 ASP A N 1
ATOM 1626 C CA . ASP A 1 224 ? -2.306 -15.727 26.648 1.00 82.12 224 ASP A CA 1
ATOM 1627 C C . ASP A 1 224 ? -3.108 -14.528 27.167 1.00 82.12 224 ASP A C 1
ATOM 1629 O O . ASP A 1 224 ? -2.651 -13.738 27.993 1.00 82.12 224 ASP A O 1
ATOM 1633 N N . THR A 1 225 ? -4.335 -14.383 26.672 1.00 81.75 225 THR A N 1
ATOM 1634 C CA . THR A 1 225 ? -5.233 -13.301 27.082 1.00 81.75 225 THR A CA 1
ATOM 1635 C C . THR A 1 225 ? -6.241 -13.821 28.099 1.00 81.75 225 THR A C 1
ATOM 1637 O O . THR A 1 225 ? -6.987 -14.762 27.821 1.00 81.75 225 THR A O 1
ATOM 1640 N N . ALA A 1 226 ? -6.312 -13.168 29.258 1.00 85.81 226 ALA A N 1
ATOM 1641 C CA . ALA A 1 226 ? -7.340 -13.415 30.262 1.00 85.81 226 ALA A CA 1
ATOM 1642 C C . ALA A 1 226 ? -8.464 -12.373 30.161 1.00 85.81 226 ALA A C 1
ATOM 1644 O O . ALA A 1 226 ? -8.209 -11.171 30.084 1.00 85.81 226 ALA A O 1
ATOM 1645 N N . PHE A 1 227 ? -9.718 -12.827 30.213 1.00 83.06 227 PHE A N 1
ATOM 1646 C CA . PHE A 1 227 ? -10.881 -11.949 30.355 1.00 83.06 227 PHE A CA 1
ATOM 1647 C C . PHE A 1 227 ? -11.288 -11.864 31.823 1.00 83.06 227 PHE A C 1
ATOM 1649 O O . PHE A 1 227 ? -11.617 -12.879 32.436 1.00 83.06 227 PHE A O 1
ATOM 1656 N N . ILE A 1 228 ? -11.295 -10.648 32.367 1.00 88.88 228 ILE A N 1
ATOM 1657 C CA . ILE A 1 228 ? -11.746 -10.371 33.732 1.00 88.88 228 ILE A CA 1
ATOM 1658 C C . ILE A 1 228 ? -13.161 -9.797 33.662 1.00 88.88 228 ILE A C 1
ATOM 1660 O O . ILE A 1 228 ? -13.407 -8.788 32.999 1.00 88.88 228 ILE A O 1
ATOM 1664 N N . PHE A 1 229 ? -14.085 -10.463 34.347 1.00 87.88 229 PHE A N 1
ATOM 1665 C CA . PHE A 1 229 ? -15.501 -10.116 34.387 1.00 87.88 229 PHE A CA 1
ATOM 1666 C C . PHE A 1 229 ? -15.802 -9.327 35.657 1.00 87.88 229 PHE A C 1
ATOM 1668 O O . PHE A 1 229 ? -15.551 -9.799 36.766 1.00 87.88 229 PHE A O 1
ATOM 1675 N N . ALA A 1 230 ? -16.294 -8.100 35.491 1.00 89.31 230 ALA A N 1
ATOM 1676 C CA . ALA A 1 230 ? -16.585 -7.221 36.612 1.00 89.31 230 ALA A CA 1
ATOM 1677 C C . ALA A 1 230 ? -17.876 -7.657 37.316 1.00 89.31 230 ALA A C 1
ATOM 1679 O O . ALA A 1 230 ? -18.879 -7.970 36.671 1.00 89.31 230 ALA A O 1
ATOM 1680 N N . GLY A 1 231 ? -17.851 -7.647 38.647 1.00 89.81 231 GLY A N 1
ATOM 1681 C CA . GLY A 1 231 ? -19.029 -7.909 39.465 1.00 89.81 231 GLY A CA 1
ATOM 1682 C C . GLY A 1 231 ? -20.010 -6.734 39.505 1.00 89.81 231 GLY A C 1
ATOM 1683 O O . GLY A 1 231 ? -19.889 -5.745 38.778 1.00 89.81 231 GLY A O 1
ATOM 1684 N N . ASN A 1 232 ? -20.983 -6.846 40.409 1.00 88.75 232 ASN A N 1
ATOM 1685 C CA . ASN A 1 232 ? -21.911 -5.759 40.705 1.00 88.75 232 ASN A CA 1
ATOM 1686 C C . ASN A 1 232 ? -21.143 -4.520 41.207 1.00 88.75 232 ASN A C 1
ATOM 1688 O O . ASN A 1 232 ? -20.213 -4.648 41.998 1.00 88.75 232 ASN A O 1
ATOM 1692 N N . GLY A 1 233 ? -21.540 -3.336 40.752 1.00 89.44 233 GLY A N 1
ATOM 1693 C CA . GLY A 1 233 ? -20.872 -2.052 40.999 1.00 89.44 233 GLY A CA 1
ATOM 1694 C C . GLY A 1 233 ? -20.279 -1.404 39.740 1.00 89.44 233 GLY A C 1
ATOM 1695 O O . GLY A 1 233 ? -20.003 -0.210 39.752 1.00 89.44 233 GLY A O 1
ATOM 1696 N N . ALA A 1 234 ? -20.120 -2.152 38.643 1.00 92.44 234 ALA A N 1
ATOM 1697 C CA . ALA A 1 234 ? -19.596 -1.636 37.371 1.00 92.44 234 ALA A CA 1
ATOM 1698 C C . ALA A 1 234 ? -20.668 -1.036 36.437 1.00 92.44 234 ALA A C 1
ATOM 1700 O O . ALA A 1 234 ? -20.352 -0.579 35.338 1.00 92.44 234 ALA A O 1
ATOM 1701 N N . GLN A 1 235 ? -21.940 -1.088 36.830 1.00 92.31 235 GLN A N 1
ATOM 1702 C CA . GLN A 1 235 ? -23.070 -0.651 36.019 1.00 92.31 235 GLN A CA 1
ATOM 1703 C C . GLN A 1 235 ? -23.234 0.873 36.028 1.00 92.31 235 GLN A C 1
ATOM 1705 O O . GLN A 1 235 ? -23.082 1.517 37.063 1.00 92.31 235 GLN A O 1
ATOM 1710 N N . TRP A 1 236 ? -23.589 1.450 34.881 1.00 93.31 236 TRP A N 1
ATOM 1711 C CA . TRP A 1 236 ? -23.857 2.882 34.728 1.00 93.31 236 TRP A CA 1
ATOM 1712 C C . TRP A 1 236 ? -24.893 3.127 33.624 1.00 93.31 236 TRP A C 1
ATOM 1714 O O . TRP A 1 236 ? -25.106 2.285 32.752 1.00 93.31 236 TRP A O 1
ATOM 1724 N N . VAL A 1 237 ? -25.570 4.273 33.669 1.00 93.69 237 VAL A N 1
ATOM 1725 C CA . VAL A 1 237 ? -26.658 4.600 32.733 1.00 93.69 237 VAL A CA 1
ATOM 1726 C C . VAL A 1 237 ? -26.105 4.865 31.337 1.00 93.69 237 VAL A C 1
ATOM 1728 O O . VAL A 1 237 ? -25.236 5.710 31.163 1.00 93.69 237 VAL A O 1
ATOM 1731 N N . GLY A 1 238 ? -26.630 4.163 30.332 1.00 90.00 238 GLY A N 1
ATOM 1732 C CA . GLY A 1 238 ? -26.172 4.271 28.944 1.00 90.00 238 GLY A CA 1
ATOM 1733 C C . GLY A 1 238 ? -25.037 3.313 28.571 1.00 90.00 238 GLY A C 1
ATOM 1734 O O . GLY A 1 238 ? -24.585 3.310 27.420 1.00 90.00 238 GLY A O 1
ATOM 1735 N N . MET A 1 239 ? -24.609 2.452 29.502 1.00 92.25 239 MET A N 1
ATOM 1736 C CA . MET A 1 239 ? -23.636 1.401 29.219 1.00 92.25 239 MET A CA 1
ATOM 1737 C C . MET A 1 239 ? -24.064 0.548 28.017 1.00 92.25 239 MET A C 1
ATOM 1739 O O . MET A 1 239 ? -25.208 0.125 27.895 1.00 92.25 239 MET A O 1
ATOM 1743 N N . GLY A 1 240 ? -23.139 0.308 27.087 1.00 89.56 240 GLY A N 1
ATOM 1744 C CA . GLY A 1 240 ? -23.388 -0.536 25.915 1.00 89.56 240 GLY A CA 1
ATOM 1745 C C . GLY A 1 240 ? -24.284 0.064 24.823 1.00 89.56 240 GLY A C 1
ATOM 1746 O O . GLY A 1 240 ? -24.306 -0.505 23.736 1.00 89.56 240 GLY A O 1
ATOM 1747 N N . LEU A 1 241 ? -24.948 1.210 25.029 1.00 91.38 241 LEU A N 1
ATOM 1748 C CA . LEU A 1 241 ? -25.869 1.788 24.037 1.00 91.38 241 LEU A CA 1
ATOM 1749 C C . LEU A 1 241 ? -25.187 2.175 22.725 1.00 91.38 241 LEU A C 1
ATOM 1751 O O . LEU A 1 241 ? -25.701 1.868 21.650 1.00 91.38 241 LEU A O 1
ATOM 1755 N N . LEU A 1 242 ? -24.014 2.812 22.795 1.00 89.56 242 LEU A N 1
ATOM 1756 C CA . LEU A 1 242 ? -23.258 3.160 21.591 1.00 89.56 242 LEU A CA 1
ATOM 1757 C C . LEU A 1 242 ? -22.917 1.898 20.790 1.00 89.56 242 LEU A C 1
ATOM 1759 O O . LEU A 1 242 ? -23.191 1.839 19.597 1.00 89.56 242 LEU A O 1
ATOM 1763 N N . ALA A 1 243 ? -22.398 0.867 21.463 1.00 89.19 243 ALA A N 1
ATOM 1764 C CA . ALA A 1 243 ? -22.068 -0.408 20.832 1.00 89.19 243 ALA A CA 1
ATOM 1765 C C . ALA A 1 243 ? -23.313 -1.111 20.273 1.00 89.19 243 ALA A C 1
ATOM 1767 O O . ALA A 1 243 ? -23.257 -1.663 19.177 1.00 89.19 243 ALA A O 1
ATOM 1768 N N . TYR A 1 244 ? -24.439 -1.053 20.987 1.00 89.25 244 TYR A N 1
ATOM 1769 C CA . TYR A 1 244 ? -25.711 -1.581 20.513 1.00 89.25 244 TYR A CA 1
ATOM 1770 C C . TYR A 1 244 ? -26.164 -0.902 19.228 1.00 89.25 244 TYR A C 1
ATOM 1772 O O . TYR A 1 244 ? -26.647 -1.598 18.347 1.00 89.25 244 TYR A O 1
ATOM 1780 N N . ARG A 1 245 ? -25.975 0.417 19.086 1.00 89.56 245 ARG A N 1
ATOM 1781 C CA . ARG A 1 245 ? -26.358 1.190 17.892 1.00 89.56 245 ARG A CA 1
ATOM 1782 C C . ARG A 1 245 ? -25.395 0.980 16.722 1.00 89.56 245 ARG A C 1
ATOM 1784 O O . ARG A 1 245 ? -25.855 0.718 15.611 1.00 89.56 245 ARG A O 1
ATOM 1791 N N . THR A 1 246 ? -24.086 1.030 16.962 1.00 84.75 246 THR A N 1
ATOM 1792 C CA . THR A 1 246 ? -23.069 1.093 15.896 1.00 84.75 246 THR A CA 1
ATOM 1793 C C . THR A 1 246 ? -22.477 -0.256 15.499 1.00 84.75 246 THR A C 1
ATOM 1795 O O . THR A 1 246 ? -21.881 -0.365 14.433 1.00 84.75 246 THR A O 1
ATOM 1798 N N . ASN A 1 247 ? -22.638 -1.307 16.310 1.00 85.19 247 ASN A N 1
ATOM 1799 C CA . ASN A 1 247 ? -22.012 -2.602 16.057 1.00 85.19 247 ASN A CA 1
ATOM 1800 C C . ASN A 1 247 ? -23.061 -3.715 15.922 1.00 85.19 247 ASN A C 1
ATOM 1802 O O . ASN A 1 247 ? -23.597 -4.215 16.911 1.00 85.19 247 ASN A O 1
ATOM 1806 N N . ALA A 1 248 ? -23.308 -4.162 14.687 1.00 87.44 248 ALA A N 1
ATOM 1807 C CA . ALA A 1 248 ? -24.281 -5.219 14.402 1.00 87.44 248 ALA A CA 1
ATOM 1808 C C . ALA A 1 248 ? -23.980 -6.531 15.151 1.00 87.44 248 ALA A C 1
ATOM 1810 O O . ALA A 1 248 ? -24.888 -7.150 15.697 1.00 87.44 248 ALA A O 1
ATOM 1811 N N . ALA A 1 249 ? -22.707 -6.922 15.272 1.00 84.94 249 ALA A N 1
ATOM 1812 C CA . ALA A 1 249 ? -22.334 -8.120 16.023 1.00 84.94 249 ALA A CA 1
ATOM 1813 C C . ALA A 1 249 ? -22.623 -7.985 17.531 1.00 84.94 249 ALA A C 1
ATOM 1815 O O . ALA A 1 249 ? -22.972 -8.971 18.178 1.00 84.94 249 ALA A O 1
ATOM 1816 N N . PHE A 1 250 ? -22.495 -6.780 18.106 1.00 86.50 250 PHE A N 1
ATOM 1817 C CA . PHE A 1 250 ? -22.930 -6.504 19.482 1.00 86.50 250 PHE A CA 1
ATOM 1818 C C . PHE A 1 250 ? -24.437 -6.669 19.616 1.00 86.50 250 PHE A C 1
ATOM 1820 O O . PHE A 1 250 ? -24.897 -7.419 20.474 1.00 86.50 250 PHE A O 1
ATOM 1827 N N . ARG A 1 251 ? -25.183 -5.984 18.747 1.00 90.50 251 ARG A N 1
ATOM 1828 C CA . ARG A 1 251 ? -26.645 -5.960 18.741 1.00 90.50 251 ARG A CA 1
ATOM 1829 C C . ARG A 1 251 ? -27.227 -7.370 18.660 1.00 90.50 251 ARG A C 1
ATOM 1831 O O . ARG A 1 251 ? -27.982 -7.765 19.540 1.00 90.50 251 ARG A O 1
ATOM 1838 N N . ASN A 1 252 ? -26.768 -8.162 17.691 1.00 89.38 252 ASN A N 1
ATOM 1839 C CA . ASN A 1 252 ? -27.239 -9.530 17.467 1.00 89.38 252 ASN A CA 1
ATOM 1840 C C . ASN A 1 252 ? -26.892 -10.457 18.645 1.00 89.38 252 ASN A C 1
ATOM 1842 O O . ASN A 1 252 ? -27.650 -11.359 18.988 1.00 89.38 252 ASN A O 1
ATOM 1846 N N . ALA A 1 253 ? -25.733 -10.266 19.285 1.00 88.75 253 ALA A N 1
ATOM 1847 C CA . ALA A 1 253 ? -25.368 -11.048 20.462 1.00 88.75 253 ALA A CA 1
ATOM 1848 C C . ALA A 1 253 ? -26.247 -10.711 21.673 1.00 88.75 253 ALA A C 1
ATOM 1850 O O . ALA A 1 253 ? -26.687 -11.632 22.359 1.00 88.75 253 ALA A O 1
ATOM 1851 N N . LEU A 1 254 ? -26.524 -9.424 21.904 1.00 91.38 254 LEU A N 1
ATOM 1852 C CA . LEU A 1 254 ? -27.420 -8.988 22.970 1.00 91.38 254 LEU A CA 1
ATOM 1853 C C . LEU A 1 254 ? -28.850 -9.488 22.735 1.00 91.38 254 LEU A C 1
ATOM 1855 O O . LEU A 1 254 ? -29.458 -9.990 23.667 1.00 91.38 254 LEU A O 1
ATOM 1859 N N . GLN A 1 255 ? -29.350 -9.431 21.498 1.00 91.81 255 GLN A N 1
ATOM 1860 C CA . GLN A 1 255 ? -30.677 -9.947 21.137 1.00 91.81 255 GLN A CA 1
ATOM 1861 C C . GLN A 1 255 ? -30.807 -11.453 21.411 1.00 91.81 255 GLN A C 1
ATOM 1863 O O . GLN A 1 255 ? -31.755 -11.870 22.064 1.00 91.81 255 GLN A O 1
ATOM 1868 N N . ARG A 1 256 ? -29.804 -12.264 21.044 1.00 90.81 256 ARG A N 1
ATOM 1869 C CA . ARG A 1 256 ? -29.796 -13.708 21.367 1.00 90.81 256 ARG A CA 1
ATOM 1870 C C . ARG A 1 256 ? -29.752 -14.002 22.866 1.00 90.81 256 ARG A C 1
ATOM 1872 O O . ARG A 1 256 ? -30.291 -15.012 23.315 1.00 90.81 256 ARG A O 1
ATOM 1879 N N . PHE A 1 257 ? -29.041 -13.179 23.642 1.00 92.19 257 PHE A N 1
ATOM 1880 C CA . PHE A 1 257 ? -29.090 -13.273 25.102 1.00 92.19 257 PHE A CA 1
ATOM 1881 C C . PHE A 1 257 ? -30.499 -12.937 25.597 1.00 92.19 257 PHE A C 1
ATOM 1883 O O . PHE A 1 257 ? -31.056 -13.676 26.406 1.00 92.19 257 PHE A O 1
ATOM 1890 N N . ASP A 1 258 ? -31.068 -11.852 25.077 1.00 94.00 258 ASP A N 1
ATOM 1891 C CA . ASP A 1 258 ? -32.351 -11.306 25.487 1.00 94.00 258 ASP A CA 1
ATOM 1892 C C . ASP A 1 258 ? -33.517 -12.269 25.253 1.00 94.00 258 ASP A C 1
ATOM 1894 O O . ASP A 1 258 ? -34.330 -12.460 26.151 1.00 94.00 258 ASP A O 1
ATOM 1898 N N . GLU A 1 259 ? -33.553 -12.942 24.101 1.00 93.00 259 GLU A N 1
ATOM 1899 C CA . GLU A 1 259 ? -34.548 -13.972 23.767 1.00 93.00 259 GLU A CA 1
ATOM 1900 C C . GLU A 1 259 ? -34.646 -15.039 24.870 1.00 93.00 259 GLU A C 1
ATOM 1902 O O . GLU A 1 259 ? -35.717 -15.289 25.418 1.00 93.00 259 GLU A O 1
ATOM 1907 N N . ARG A 1 260 ? -33.502 -15.600 25.280 1.00 92.75 260 ARG A N 1
ATOM 1908 C CA . ARG A 1 260 ? -33.422 -16.647 26.318 1.00 92.75 260 ARG A CA 1
ATOM 1909 C C . ARG A 1 260 ? -33.604 -16.115 27.733 1.00 92.75 260 ARG A C 1
ATOM 1911 O O . ARG A 1 260 ? -33.933 -16.869 28.653 1.00 92.75 260 ARG A O 1
ATOM 1918 N N . PHE A 1 261 ? -33.258 -14.851 27.940 1.00 94.31 261 PHE A N 1
ATOM 1919 C CA . PHE A 1 261 ? -33.371 -14.189 29.227 1.00 94.31 261 PHE A CA 1
ATOM 1920 C C . PHE A 1 261 ? -34.831 -13.869 29.540 1.00 94.31 261 PHE A C 1
ATOM 1922 O O . PHE A 1 261 ? -35.293 -14.150 30.645 1.00 94.31 261 PHE A O 1
ATOM 1929 N N . ARG A 1 262 ? -35.573 -13.365 28.550 1.00 95.44 262 ARG A N 1
ATOM 1930 C CA . ARG A 1 262 ? -36.975 -12.964 28.675 1.00 95.44 262 ARG A CA 1
ATOM 1931 C C . ARG A 1 262 ? -37.873 -14.110 29.127 1.00 95.44 262 ARG A C 1
ATOM 1933 O O . ARG A 1 262 ? -38.702 -13.899 30.005 1.00 95.44 262 ARG A O 1
ATOM 1940 N N . GLU A 1 263 ? -37.636 -15.319 28.616 1.00 92.06 263 GLU A N 1
ATOM 1941 C CA . GLU A 1 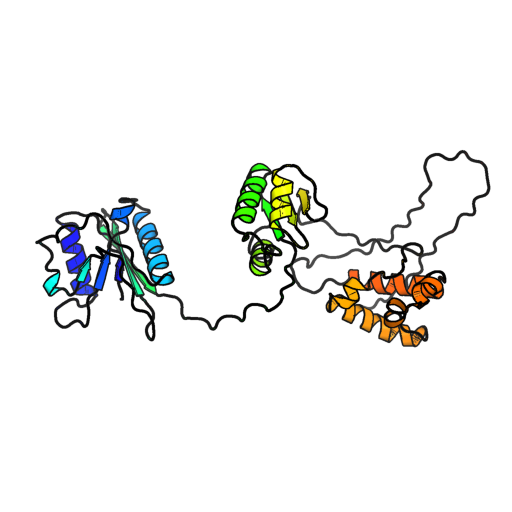263 ? -38.337 -16.546 29.030 1.00 92.06 263 GLU A CA 1
ATOM 1942 C C . GLU A 1 263 ? -38.241 -16.824 30.538 1.00 92.06 263 GLU A C 1
ATOM 1944 O O . GLU A 1 263 ? -39.164 -17.376 31.127 1.00 92.06 263 GLU A O 1
ATOM 1949 N N . ARG A 1 264 ? -37.122 -16.455 31.175 1.00 92.38 264 ARG A N 1
ATOM 1950 C CA . ARG A 1 264 ? -36.858 -16.747 32.594 1.00 92.38 264 ARG A CA 1
ATOM 1951 C C . ARG A 1 264 ? -37.132 -15.565 33.510 1.00 92.38 264 ARG A C 1
ATOM 1953 O O . ARG A 1 264 ? -37.537 -15.753 34.650 1.00 92.38 264 ARG A O 1
ATOM 1960 N N . ALA A 1 265 ? -36.833 -14.360 33.041 1.00 92.25 265 ALA A N 1
ATOM 1961 C CA . ALA A 1 265 ? -36.862 -13.156 33.856 1.00 92.25 265 ALA A CA 1
ATOM 1962 C C . ALA A 1 265 ? -38.162 -12.356 33.706 1.00 92.25 265 ALA A C 1
ATOM 1964 O O . ALA A 1 265 ? -38.455 -11.536 34.571 1.00 92.25 265 ALA A O 1
ATOM 1965 N N . GLY A 1 266 ? -38.932 -12.570 32.632 1.00 93.75 266 GLY A N 1
ATOM 1966 C CA . GLY A 1 266 ? -40.185 -11.855 32.371 1.00 93.75 266 GLY A CA 1
ATOM 1967 C C . GLY A 1 266 ? -40.011 -10.420 31.859 1.00 93.75 266 GLY A C 1
ATOM 1968 O O . GLY A 1 266 ? -40.972 -9.660 31.829 1.00 93.75 266 GLY A O 1
ATOM 1969 N N . TRP A 1 267 ? -38.798 -10.017 31.468 1.00 94.62 267 TRP A N 1
ATOM 1970 C CA . TRP A 1 267 ? -38.502 -8.696 30.900 1.00 94.62 267 TRP A CA 1
ATOM 1971 C C . TRP A 1 267 ? -37.324 -8.751 29.921 1.00 94.62 267 TRP A C 1
ATOM 1973 O O . TRP A 1 267 ? -36.550 -9.708 29.929 1.00 94.62 267 TRP A O 1
ATOM 1983 N N . SER A 1 268 ? -37.188 -7.723 29.078 1.00 95.06 268 SER A N 1
ATOM 1984 C CA . SER A 1 268 ? -36.094 -7.598 28.105 1.00 95.06 268 SER A CA 1
ATOM 1985 C C . SER A 1 268 ? -34.925 -6.774 28.658 1.00 95.06 268 SER A C 1
ATOM 1987 O O . SER A 1 268 ? -35.074 -5.602 29.001 1.00 95.06 268 SER A O 1
ATOM 1989 N N . ALA A 1 269 ? -33.740 -7.377 28.701 1.00 93.06 269 ALA A N 1
ATOM 1990 C CA . ALA A 1 269 ? -32.460 -6.718 28.917 1.00 93.06 269 ALA A CA 1
ATOM 1991 C C . ALA A 1 269 ? -32.124 -5.704 27.809 1.00 93.06 269 ALA A C 1
ATOM 1993 O O . ALA A 1 269 ? -31.562 -4.649 28.104 1.00 93.06 269 ALA A O 1
ATOM 1994 N N . ALA A 1 270 ? -32.464 -5.999 26.550 1.00 92.50 270 ALA A N 1
ATOM 1995 C CA . ALA A 1 270 ? -32.222 -5.084 25.431 1.00 92.50 270 ALA A CA 1
ATOM 1996 C C . ALA A 1 270 ? -33.091 -3.817 25.517 1.00 92.50 270 ALA A C 1
ATOM 1998 O O . ALA A 1 270 ? -32.587 -2.712 25.292 1.00 92.50 270 ALA A O 1
ATOM 1999 N N . ASP A 1 271 ? -34.361 -3.962 25.895 1.00 93.88 271 ASP A N 1
ATOM 2000 C CA . ASP A 1 271 ? -35.269 -2.832 26.100 1.00 93.88 271 ASP A CA 1
ATOM 2001 C C . ASP A 1 271 ? -34.891 -2.061 27.367 1.00 93.88 271 ASP A C 1
ATOM 2003 O O . ASP A 1 271 ? -34.798 -0.836 27.342 1.00 93.88 271 ASP A O 1
ATOM 2007 N N . ALA A 1 272 ? -34.555 -2.764 28.455 1.00 93.19 272 ALA A N 1
ATOM 2008 C CA . ALA A 1 272 ? -34.116 -2.135 29.700 1.00 93.19 272 ALA A CA 1
ATOM 2009 C C . ALA A 1 272 ? -32.847 -1.282 29.529 1.00 93.19 272 ALA A C 1
ATOM 2011 O O . ALA A 1 272 ? -32.726 -0.245 30.172 1.00 93.19 272 ALA A O 1
ATOM 2012 N N . LEU A 1 273 ? -31.908 -1.669 28.654 1.00 91.38 273 LEU A N 1
ATOM 2013 C CA . LEU A 1 273 ? -30.724 -0.847 28.359 1.00 91.38 273 LEU A CA 1
ATOM 2014 C C . LEU A 1 273 ? -31.067 0.477 27.670 1.00 91.38 273 LEU A C 1
ATOM 2016 O O . LEU A 1 273 ? -30.315 1.441 27.799 1.00 91.38 273 LEU A O 1
ATOM 2020 N N . GLN A 1 274 ? -32.170 0.506 26.925 1.00 91.75 274 GLN A N 1
ATOM 2021 C CA . GLN A 1 274 ? -32.637 1.658 26.153 1.00 91.75 274 GLN A CA 1
ATOM 2022 C C . GLN A 1 274 ? -33.719 2.465 26.883 1.00 91.75 274 GLN A C 1
ATOM 2024 O O . GLN A 1 274 ? -34.061 3.557 26.432 1.00 91.75 274 GLN A O 1
ATOM 2029 N N . SER A 1 275 ? -34.238 1.945 27.995 1.00 92.75 275 SER A N 1
ATOM 2030 C CA . SER A 1 275 ? -35.310 2.555 28.776 1.00 92.75 275 SER A CA 1
ATOM 2031 C C . SER A 1 275 ? -34.818 3.802 29.531 1.00 92.75 275 SER A C 1
ATOM 2033 O O . SER A 1 275 ? -33.732 3.786 30.124 1.00 92.75 275 SER A O 1
ATOM 2035 N N . PRO A 1 276 ? -35.609 4.891 29.551 1.00 90.44 276 PRO A N 1
ATOM 2036 C CA . PRO A 1 276 ? -35.298 6.075 30.350 1.00 90.44 276 PRO A CA 1
ATOM 2037 C C . PRO A 1 276 ? -35.335 5.790 31.863 1.00 90.44 276 PRO A C 1
ATOM 2039 O O . PRO A 1 276 ? -34.619 6.432 32.632 1.00 90.44 276 PRO A O 1
ATOM 2042 N N . GLU A 1 277 ? -36.092 4.781 32.301 1.00 91.62 277 GLU A N 1
ATOM 2043 C CA . GLU A 1 277 ? -36.183 4.339 33.697 1.00 91.62 277 GLU A CA 1
ATOM 2044 C C . GLU A 1 277 ? -34.922 3.612 34.189 1.00 91.62 277 GLU A C 1
ATOM 2046 O O . GLU A 1 277 ? -34.766 3.401 35.399 1.00 91.62 277 GLU A O 1
ATOM 2051 N N . LEU A 1 278 ? -33.981 3.273 33.295 1.00 91.00 278 LEU A N 1
ATOM 2052 C CA . LEU A 1 278 ? -32.736 2.591 33.653 1.00 91.00 278 LEU A CA 1
ATOM 2053 C C . LEU A 1 278 ? -31.983 3.319 34.774 1.00 91.00 278 LEU A C 1
ATOM 2055 O O . LEU A 1 278 ? -31.408 2.669 35.641 1.00 91.00 278 LEU A O 1
ATOM 2059 N N . ALA A 1 279 ? -32.019 4.654 34.814 1.00 91.12 279 ALA A N 1
ATOM 2060 C CA . ALA A 1 279 ? -31.367 5.438 35.866 1.00 91.12 279 ALA A CA 1
ATOM 2061 C C . ALA A 1 279 ? -31.836 5.085 37.289 1.00 91.12 279 ALA A C 1
ATOM 2063 O O . ALA A 1 279 ? -31.057 5.166 38.245 1.00 91.12 279 ALA A O 1
ATOM 2064 N N . VAL A 1 280 ? -33.092 4.662 37.428 1.00 91.19 280 VAL A N 1
ATOM 2065 C CA . VAL A 1 280 ? -33.678 4.217 38.694 1.00 91.19 280 VAL A CA 1
ATOM 2066 C C . VAL A 1 280 ? -33.480 2.713 38.860 1.00 91.19 280 VAL A C 1
ATOM 2068 O O . VAL A 1 280 ? -32.993 2.253 39.896 1.00 91.19 280 VAL A O 1
ATOM 2071 N N . ASP A 1 281 ? -33.806 1.944 37.823 1.00 90.38 281 ASP A N 1
ATOM 2072 C CA . ASP A 1 281 ? -33.834 0.485 37.883 1.00 90.38 281 ASP A CA 1
ATOM 2073 C C . ASP A 1 281 ? -32.454 -0.140 38.088 1.00 90.38 281 ASP A C 1
ATOM 2075 O O . ASP A 1 281 ? -32.333 -1.147 38.787 1.00 90.38 281 ASP A O 1
ATOM 2079 N N . ILE A 1 282 ? -31.394 0.483 37.571 1.00 91.62 282 ILE A N 1
ATOM 2080 C CA . ILE A 1 282 ? -30.020 -0.024 37.665 1.00 91.62 282 ILE A CA 1
ATOM 2081 C C . ILE A 1 282 ? -29.480 -0.074 39.109 1.00 91.62 282 ILE A C 1
ATOM 2083 O O . ILE A 1 282 ? -28.444 -0.686 39.366 1.00 91.62 282 ILE A O 1
ATOM 2087 N N . ARG A 1 283 ? -30.176 0.539 40.078 1.00 91.06 283 ARG A N 1
ATOM 2088 C CA . ARG A 1 283 ? -29.856 0.429 41.514 1.00 91.06 283 ARG A CA 1
ATOM 2089 C C . ARG A 1 283 ? -30.302 -0.904 42.114 1.00 91.06 283 ARG A C 1
ATOM 2091 O O . ARG A 1 283 ? -29.767 -1.328 43.136 1.00 91.06 283 ARG A O 1
ATOM 2098 N N . ARG A 1 284 ? -31.272 -1.578 41.491 1.00 92.00 284 ARG A N 1
ATOM 2099 C CA . ARG A 1 284 ? -31.768 -2.886 41.927 1.00 92.00 284 ARG A CA 1
ATOM 2100 C C . ARG A 1 284 ? -30.826 -3.965 41.409 1.00 92.00 284 ARG A C 1
ATOM 2102 O O . ARG A 1 284 ? -30.622 -4.086 40.203 1.00 92.00 284 ARG A O 1
ATOM 2109 N N . ALA A 1 285 ? -30.293 -4.799 42.302 1.00 90.56 285 ALA A N 1
ATOM 2110 C CA . ALA A 1 285 ? -29.402 -5.896 41.912 1.00 90.56 285 ALA A CA 1
ATOM 2111 C C . ALA A 1 285 ? -30.055 -6.848 40.889 1.00 90.56 285 ALA A C 1
ATOM 2113 O O . ALA A 1 285 ? -29.384 -7.301 39.964 1.00 90.56 285 ALA A O 1
ATOM 2114 N N . SER A 1 286 ? -31.373 -7.058 40.994 1.00 91.06 286 SER A N 1
ATOM 2115 C CA . SER A 1 286 ? -32.178 -7.851 40.053 1.00 91.06 286 SER A CA 1
ATOM 2116 C C . SER A 1 286 ? -32.217 -7.290 38.626 1.00 91.06 286 SER A C 1
ATOM 2118 O O . SER A 1 286 ? -32.514 -8.033 37.696 1.00 91.06 286 SER A O 1
ATOM 2120 N N . ARG A 1 287 ? -31.897 -6.004 38.433 1.00 91.81 287 ARG A N 1
ATOM 2121 C CA . ARG A 1 287 ? -31.744 -5.356 37.121 1.00 91.81 287 ARG A CA 1
ATOM 2122 C C . ARG A 1 287 ? -30.273 -5.232 36.735 1.00 91.81 287 ARG A C 1
ATOM 2124 O O . ARG A 1 287 ? -29.895 -5.599 35.628 1.00 91.81 287 ARG A O 1
ATOM 2131 N N . ALA A 1 288 ? -29.429 -4.769 37.655 1.00 92.56 288 ALA A N 1
ATOM 2132 C CA . ALA A 1 288 ? -28.011 -4.528 37.403 1.00 92.56 288 ALA A CA 1
ATOM 2133 C C . ALA A 1 288 ? -27.242 -5.797 37.012 1.00 92.56 288 ALA A C 1
ATOM 2135 O O . ALA A 1 288 ? -26.506 -5.786 36.027 1.00 92.56 288 ALA A O 1
ATOM 2136 N N . GLN A 1 289 ? -27.411 -6.894 37.758 1.00 92.69 289 GLN A N 1
ATOM 2137 C CA . GLN A 1 289 ? -26.618 -8.108 37.550 1.00 92.69 289 GLN A CA 1
ATOM 2138 C C . GLN A 1 289 ? -26.905 -8.772 36.194 1.00 92.69 289 GLN A C 1
ATOM 2140 O O . GLN A 1 289 ? -25.939 -9.059 35.480 1.00 92.69 289 GLN A O 1
ATOM 2145 N N . PRO A 1 290 ? -28.173 -8.965 35.767 1.00 92.81 290 PRO A N 1
ATOM 2146 C CA . PRO A 1 290 ? -28.442 -9.509 34.438 1.00 92.81 290 PRO A CA 1
ATOM 2147 C C . PRO A 1 290 ? -27.957 -8.608 33.303 1.00 92.81 290 PRO A C 1
ATOM 2149 O O . PRO A 1 290 ? -27.438 -9.115 32.312 1.00 92.81 290 PRO A O 1
ATOM 2152 N N . LEU A 1 291 ? -28.064 -7.281 33.449 1.00 93.12 291 LEU A N 1
ATOM 2153 C CA . LEU A 1 291 ? -27.570 -6.342 32.439 1.00 93.12 291 LEU A CA 1
ATOM 2154 C C . LEU A 1 291 ? -26.042 -6.376 32.325 1.00 93.12 291 LEU A C 1
ATOM 2156 O O . LEU A 1 291 ? -25.507 -6.422 31.219 1.00 93.12 291 LEU A O 1
ATOM 2160 N N . LEU A 1 292 ? -25.327 -6.414 33.452 1.00 92.94 292 LEU A N 1
ATOM 2161 C CA . LEU A 1 292 ? -23.874 -6.591 33.457 1.00 92.94 292 LEU A CA 1
ATOM 2162 C C . LEU A 1 292 ? -23.473 -7.904 32.783 1.00 92.94 292 LEU A C 1
ATOM 2164 O O . LEU A 1 292 ? -22.580 -7.898 31.936 1.00 92.94 292 LEU A O 1
ATOM 2168 N N . LEU A 1 293 ? -24.161 -9.004 33.102 1.00 91.25 293 LEU A N 1
ATOM 2169 C CA . LEU A 1 293 ? -23.929 -10.302 32.476 1.00 91.25 293 LEU A CA 1
ATOM 2170 C C . LEU A 1 293 ? -24.143 -10.240 30.955 1.00 91.25 293 LEU A C 1
ATOM 2172 O O . LEU A 1 293 ? -23.285 -10.694 30.198 1.00 91.25 293 LEU A O 1
ATOM 2176 N N . ALA A 1 294 ? -25.245 -9.637 30.505 1.00 91.12 294 ALA A N 1
ATOM 2177 C CA . ALA A 1 294 ? -25.592 -9.495 29.092 1.00 91.12 294 ALA A CA 1
ATOM 2178 C C . ALA A 1 294 ? -24.497 -8.769 28.290 1.00 91.12 294 ALA A C 1
ATOM 2180 O O . ALA A 1 294 ? -24.076 -9.223 27.223 1.00 91.12 294 ALA A O 1
ATOM 2181 N N . LEU A 1 295 ? -23.989 -7.657 28.829 1.00 90.62 295 LEU A N 1
ATOM 2182 C CA . LEU A 1 295 ? -22.938 -6.855 28.196 1.00 90.62 295 LEU A CA 1
ATOM 2183 C C . LEU A 1 295 ? -21.582 -7.569 28.186 1.00 90.62 295 LEU A C 1
ATOM 2185 O O . LEU A 1 295 ? -20.791 -7.416 27.250 1.00 90.62 295 LEU A O 1
ATOM 2189 N N . GLN A 1 296 ? -21.313 -8.347 29.230 1.00 88.81 296 GLN A N 1
ATOM 2190 C CA . GLN A 1 296 ? -20.046 -9.032 29.428 1.00 88.81 296 GLN A CA 1
ATOM 2191 C C . GLN A 1 296 ? -19.931 -10.329 28.608 1.00 88.81 296 GLN A C 1
ATOM 2193 O O . GLN A 1 296 ? -18.896 -10.556 27.979 1.00 88.81 296 GLN A O 1
ATOM 2198 N N . LEU A 1 297 ? -20.992 -11.140 28.516 1.00 75.25 297 LEU A N 1
ATOM 2199 C CA . LEU A 1 297 ? -21.002 -12.397 27.748 1.00 75.25 297 LEU A CA 1
ATOM 2200 C C . LEU A 1 297 ? -20.854 -12.197 26.232 1.00 75.25 297 LEU A C 1
ATOM 2202 O O . LEU A 1 297 ? -20.452 -13.117 25.523 1.00 75.25 297 LEU A O 1
ATOM 2206 N N . ARG A 1 298 ? -21.109 -10.991 25.711 1.00 59.72 298 ARG A N 1
ATOM 2207 C CA . ARG A 1 298 ? -20.822 -10.656 24.308 1.00 59.72 298 ARG A CA 1
ATOM 2208 C C . ARG A 1 298 ? -19.323 -10.539 24.027 1.00 59.72 298 ARG A C 1
ATOM 2210 O O . ARG A 1 298 ? -18.904 -10.818 22.908 1.00 59.72 298 ARG A O 1
ATOM 2217 N N . ARG A 1 299 ? -18.503 -10.107 24.994 1.00 51.28 299 ARG A N 1
ATOM 2218 C CA . ARG A 1 299 ? -17.059 -9.891 24.770 1.00 51.28 299 ARG A CA 1
ATOM 2219 C C . ARG A 1 299 ? -16.250 -11.189 24.659 1.00 51.28 299 ARG A C 1
ATOM 2221 O O . ARG A 1 299 ? -15.131 -11.128 24.168 1.00 51.28 299 ARG A O 1
ATOM 2228 N N . SER A 1 300 ? -16.795 -12.335 25.070 1.00 41.59 300 SER A N 1
ATOM 2229 C CA . SER A 1 300 ? -16.048 -13.599 25.167 1.00 41.59 300 SER A CA 1
ATOM 2230 C C . SER A 1 300 ? -16.079 -14.483 23.916 1.00 41.59 300 SER A C 1
ATOM 2232 O O . SER A 1 300 ? -15.311 -15.440 23.845 1.00 41.59 300 SER A O 1
ATOM 2234 N N . LYS A 1 301 ? -16.912 -14.177 22.909 1.00 37.47 301 LYS A N 1
ATOM 2235 C CA . LYS A 1 301 ? -16.828 -14.810 21.581 1.00 37.47 301 LYS A CA 1
ATOM 2236 C C . LYS A 1 301 ? -16.362 -13.787 20.542 1.00 37.47 301 LYS A C 1
ATOM 2238 O O . LYS A 1 301 ? -17.191 -13.007 20.068 1.00 37.47 301 LYS A O 1
ATOM 2243 N N . PRO A 1 302 ? -15.070 -13.765 20.168 1.00 37.88 302 PRO A N 1
ATOM 2244 C CA . PRO A 1 302 ? -14.654 -13.036 18.979 1.00 37.88 302 PRO A CA 1
ATOM 2245 C C . PRO A 1 302 ? -15.340 -13.631 17.740 1.00 37.88 302 PRO A C 1
ATOM 2247 O O . PRO A 1 302 ? -15.558 -14.843 17.653 1.00 37.88 302 PRO A O 1
ATOM 2250 N N . SER A 1 303 ? -15.696 -12.775 16.779 1.00 36.66 303 SER A N 1
ATOM 2251 C CA . SER A 1 303 ? -16.012 -13.226 15.420 1.00 36.66 303 SER A CA 1
ATOM 2252 C C . SER A 1 303 ? -14.819 -14.021 14.858 1.00 36.66 303 SER A C 1
ATOM 2254 O O . SER A 1 303 ? -13.684 -13.694 15.201 1.00 36.66 303 SER A O 1
ATOM 2256 N N . PRO A 1 304 ? -15.018 -15.004 13.960 1.00 32.16 304 PRO A N 1
ATOM 2257 C CA . PRO A 1 304 ? -13.930 -15.814 13.388 1.00 32.16 304 PRO A CA 1
ATOM 2258 C C . PRO A 1 304 ? -12.912 -15.060 12.502 1.00 32.16 304 PRO A C 1
ATOM 2260 O O . PRO A 1 304 ? -12.081 -15.691 11.860 1.00 32.16 304 PRO A O 1
ATOM 2263 N N . CYS A 1 305 ? -12.939 -13.729 12.459 1.00 31.92 305 CYS A N 1
ATOM 2264 C CA . CYS A 1 305 ? -11.996 -12.888 11.720 1.00 31.92 305 CYS A CA 1
ATOM 2265 C C . CYS A 1 305 ? -11.220 -12.049 12.749 1.00 31.92 305 CYS A C 1
ATOM 2267 O O . CYS A 1 305 ? -11.853 -11.347 13.530 1.00 31.92 305 CYS A O 1
ATOM 2269 N N . THR A 1 306 ? -9.893 -12.051 12.872 1.00 39.09 306 THR A N 1
ATOM 2270 C CA . THR A 1 306 ? -8.784 -12.545 12.042 1.00 39.09 306 THR A CA 1
ATOM 2271 C C . THR A 1 306 ? -7.641 -12.988 12.971 1.00 39.09 306 THR A C 1
ATOM 2273 O O . THR A 1 306 ? -7.222 -12.222 13.836 1.00 39.09 306 THR A O 1
ATOM 2276 N N . GLY A 1 307 ? -7.117 -14.205 12.788 1.00 35.44 307 GLY A N 1
ATOM 2277 C CA . GLY A 1 307 ? -5.761 -14.595 13.214 1.00 35.44 307 GLY A CA 1
ATOM 2278 C C . GLY A 1 307 ? -5.563 -15.230 14.597 1.00 35.44 307 GLY A C 1
ATOM 2279 O O . GLY A 1 307 ? -4.536 -15.869 14.801 1.00 35.44 307 GLY A O 1
ATOM 2280 N N . CYS A 1 308 ? -6.507 -15.134 15.537 1.00 34.56 308 CYS A N 1
ATOM 2281 C CA . CYS A 1 308 ? -6.301 -15.671 16.892 1.00 34.56 308 CYS A CA 1
ATOM 2282 C C . CYS A 1 308 ? -7.160 -16.914 17.169 1.00 34.56 308 CYS A C 1
ATOM 2284 O O . CYS A 1 308 ? -8.126 -16.882 17.928 1.00 34.56 308 CYS A O 1
ATOM 2286 N N . GLY A 1 309 ? -6.794 -18.036 16.547 1.00 32.75 309 GLY A N 1
ATOM 2287 C CA . GLY A 1 309 ? -7.308 -19.371 16.878 1.00 32.75 309 GLY A CA 1
ATOM 2288 C C . GLY A 1 309 ? -6.658 -19.966 18.134 1.00 32.75 309 GLY A C 1
ATOM 2289 O O . GLY A 1 309 ? -6.248 -21.123 18.110 1.00 32.75 309 GLY A O 1
ATOM 2290 N N . ARG A 1 310 ? -6.482 -19.186 19.211 1.00 43.53 310 ARG A N 1
ATOM 2291 C CA . ARG A 1 310 ? -5.779 -19.636 20.429 1.00 43.53 310 ARG A CA 1
ATOM 2292 C C . ARG A 1 310 ? -6.748 -20.040 21.544 1.00 43.53 310 ARG A C 1
ATOM 2294 O O . ARG A 1 310 ? -7.887 -19.584 21.597 1.00 43.53 310 ARG A O 1
ATOM 2301 N N . ARG A 1 311 ? -6.299 -20.962 22.405 1.00 35.56 311 ARG A N 1
ATOM 2302 C CA . ARG A 1 311 ? -7.067 -21.517 23.532 1.00 35.56 311 ARG A CA 1
ATOM 2303 C C . ARG A 1 311 ? -7.256 -20.445 24.604 1.00 35.56 311 ARG A C 1
ATOM 2305 O O . ARG A 1 311 ? -6.287 -19.863 25.069 1.00 35.56 311 ARG A O 1
ATOM 2312 N N . TRP A 1 312 ? -8.494 -20.227 25.031 1.00 42.84 312 TRP A N 1
ATOM 2313 C CA . TRP A 1 312 ? -8.825 -19.248 26.068 1.00 42.84 312 TRP A CA 1
ATOM 2314 C C . TRP A 1 312 ? -9.000 -19.948 27.417 1.00 42.84 312 TRP A C 1
ATOM 2316 O O . TRP A 1 312 ? -9.600 -21.023 27.482 1.00 42.84 312 TRP A O 1
ATOM 2326 N N . ARG A 1 313 ? -8.528 -19.329 28.504 1.00 32.94 313 ARG A N 1
ATOM 2327 C CA . ARG A 1 313 ? -8.850 -19.751 29.874 1.00 32.94 313 ARG A CA 1
ATOM 2328 C C . ARG A 1 313 ? -9.725 -18.692 30.533 1.00 32.94 313 ARG A C 1
ATOM 2330 O O . ARG A 1 313 ? -9.354 -17.524 30.608 1.00 32.94 313 ARG A O 1
ATOM 2337 N N . LEU A 1 314 ? -10.891 -19.111 31.016 1.00 37.09 314 LEU A N 1
ATOM 2338 C CA . LEU A 1 314 ? -11.712 -18.298 31.904 1.00 37.09 314 LEU A CA 1
ATOM 2339 C C . LEU A 1 314 ? -11.054 -18.330 33.289 1.00 37.09 314 LEU A C 1
ATOM 2341 O O . LEU A 1 314 ? -11.031 -19.379 33.926 1.00 37.09 314 LEU A O 1
ATOM 2345 N N . ALA A 1 315 ? -10.482 -17.211 33.730 1.00 30.42 315 ALA A N 1
ATOM 2346 C CA . ALA A 1 315 ? -9.891 -17.097 35.058 1.00 30.42 315 ALA A CA 1
ATOM 2347 C C . ALA A 1 315 ? -10.836 -16.315 35.978 1.00 30.42 315 ALA A C 1
ATOM 2349 O O . ALA A 1 315 ? -11.105 -15.134 35.763 1.00 30.42 315 ALA A O 1
ATOM 2350 N N . THR A 1 316 ? -11.340 -16.974 37.016 1.00 28.83 316 THR A N 1
ATOM 2351 C CA . THR A 1 316 ? -12.075 -16.342 38.113 1.00 28.83 316 THR A CA 1
ATOM 2352 C C . THR A 1 316 ? -11.064 -15.770 39.102 1.00 28.83 316 THR A C 1
ATOM 2354 O O . THR A 1 316 ? -10.436 -16.509 39.857 1.00 28.83 316 THR A O 1
ATOM 2357 N N . VAL A 1 317 ? -10.883 -14.449 39.107 1.00 28.36 317 VAL A N 1
ATOM 2358 C CA . VAL A 1 317 ? -10.037 -13.777 40.103 1.00 28.36 317 VAL A CA 1
ATOM 2359 C C . VAL A 1 317 ? -10.919 -13.317 41.260 1.00 28.36 317 VAL A C 1
ATOM 2361 O O . VAL A 1 317 ? -11.669 -12.353 41.138 1.00 28.36 317 VAL A O 1
ATOM 2364 N N . SER A 1 318 ? -10.825 -14.001 42.400 1.00 24.55 318 SER A N 1
ATOM 2365 C CA . SER A 1 318 ? -11.397 -13.526 43.663 1.00 24.55 318 SER A CA 1
ATOM 2366 C C . SER A 1 318 ? -10.390 -12.599 44.346 1.00 24.55 318 SER A C 1
ATOM 2368 O O . SER A 1 318 ? -9.598 -13.036 45.178 1.00 24.55 318 SER A O 1
ATOM 2370 N N . ALA A 1 319 ? -10.387 -11.314 43.992 1.00 27.28 319 ALA A N 1
ATOM 2371 C CA . ALA A 1 319 ? -9.539 -10.331 44.662 1.00 27.28 319 ALA A CA 1
ATOM 2372 C C . ALA A 1 319 ? -10.219 -9.816 45.944 1.00 27.28 319 ALA A C 1
ATOM 2374 O O . ALA A 1 319 ? -11.181 -9.053 45.883 1.00 27.28 319 ALA A O 1
ATOM 2375 N N . ARG A 1 320 ? -9.698 -10.191 47.124 1.00 23.75 320 ARG A N 1
ATOM 2376 C CA . ARG A 1 320 ? -9.949 -9.434 48.363 1.00 23.75 320 ARG A CA 1
ATOM 2377 C C . ARG A 1 320 ? -9.046 -8.206 48.346 1.00 23.75 320 ARG A C 1
ATOM 2379 O O . ARG A 1 320 ? -7.884 -8.283 48.735 1.00 23.75 320 ARG A O 1
ATOM 2386 N N . LEU A 1 321 ? -9.569 -7.078 47.884 1.00 27.23 321 LEU A N 1
ATOM 2387 C CA . LEU A 1 321 ? -8.883 -5.797 48.013 1.00 27.23 321 LEU A CA 1
ATOM 2388 C C . LEU A 1 321 ? -9.008 -5.329 49.471 1.00 27.23 321 LEU A C 1
ATOM 2390 O O . LEU A 1 321 ? -10.070 -4.878 49.890 1.00 27.23 321 LEU A O 1
ATOM 2394 N N . ARG A 1 322 ? -7.932 -5.456 50.261 1.00 25.52 322 ARG A N 1
ATOM 2395 C CA . ARG A 1 322 ? -7.765 -4.631 51.467 1.00 25.52 322 ARG A CA 1
ATOM 2396 C C . ARG A 1 322 ? -7.195 -3.276 51.031 1.00 25.52 322 ARG A C 1
ATOM 2398 O O . ARG A 1 322 ? -6.177 -3.274 50.336 1.00 25.52 322 ARG A O 1
ATOM 2405 N N . PRO A 1 323 ? -7.778 -2.141 51.443 1.00 28.80 323 PRO A N 1
ATOM 2406 C CA . PRO A 1 323 ? -7.094 -0.865 51.321 1.00 28.80 323 PRO A CA 1
ATOM 2407 C C . PRO A 1 323 ? -5.838 -0.890 52.202 1.00 28.80 323 PRO A C 1
ATOM 2409 O O . PRO A 1 323 ? -5.891 -1.284 53.368 1.00 28.80 323 PRO A O 1
ATOM 2412 N N . ARG A 1 324 ? -4.688 -0.502 51.642 1.00 28.75 324 ARG A N 1
ATOM 2413 C CA . ARG A 1 324 ? -3.483 -0.231 52.437 1.00 28.75 324 ARG A CA 1
ATOM 2414 C C . ARG A 1 324 ? -3.730 1.046 53.249 1.00 28.75 324 ARG A C 1
ATOM 2416 O O . ARG A 1 324 ? -3.997 2.079 52.647 1.00 28.75 324 ARG A O 1
ATOM 2423 N N . GLY A 1 325 ? -3.603 0.969 54.578 1.00 38.09 325 GLY A N 1
ATOM 2424 C CA . GLY A 1 325 ? -3.412 2.154 55.429 1.00 38.09 325 GLY A CA 1
ATOM 2425 C C . GLY A 1 325 ? -4.503 2.528 56.443 1.00 38.09 325 GLY A C 1
ATOM 2426 O O . GLY A 1 325 ? -4.513 3.678 56.858 1.00 38.09 325 GLY A O 1
ATOM 2427 N N . VAL A 1 326 ? -5.389 1.622 56.880 1.00 35.19 326 VAL A N 1
ATOM 2428 C CA . VAL A 1 326 ? -6.337 1.912 57.985 1.00 35.19 326 VAL A CA 1
ATOM 2429 C C . VAL A 1 326 ? -5.944 1.110 59.240 1.00 35.19 326 VAL A C 1
ATOM 2431 O O . VAL A 1 326 ? -5.763 -0.106 59.114 1.00 35.19 326 VAL A O 1
ATOM 2434 N N . PRO A 1 327 ? -5.779 1.736 60.427 1.00 31.30 327 PRO A N 1
ATOM 2435 C CA . PRO A 1 327 ? -5.502 1.030 61.677 1.00 31.30 327 PRO A CA 1
ATOM 2436 C C . PRO A 1 327 ? -6.665 0.116 62.067 1.00 31.30 327 PRO A C 1
ATOM 2438 O O . PRO A 1 327 ? -7.820 0.389 61.749 1.00 31.30 327 PRO A O 1
ATOM 2441 N N . ALA A 1 328 ? -6.345 -0.976 62.757 1.00 38.03 328 ALA A N 1
ATOM 2442 C CA . ALA A 1 328 ? -7.300 -1.979 63.201 1.00 38.03 328 ALA A CA 1
ATOM 2443 C C . ALA A 1 328 ? -8.164 -1.465 64.362 1.00 38.03 328 ALA A C 1
ATOM 2445 O O . ALA A 1 328 ? -7.948 -1.862 65.498 1.00 38.03 328 ALA A O 1
ATOM 2446 N N . ASP A 1 329 ? -9.139 -0.606 64.07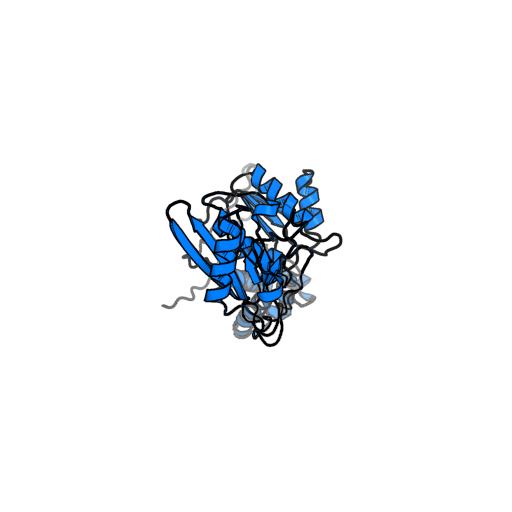9 1.00 35.66 329 ASP A N 1
ATOM 2447 C CA . ASP A 1 329 ? -10.366 -0.566 64.868 1.00 35.66 329 ASP A CA 1
ATOM 2448 C C . ASP A 1 329 ? -11.523 0.064 64.076 1.00 35.66 329 ASP A C 1
ATOM 2450 O O . ASP A 1 329 ? -11.319 0.978 63.277 1.00 35.66 329 ASP A O 1
ATOM 2454 N N . SER A 1 330 ? -12.736 -0.423 64.331 1.00 30.00 330 SER A N 1
ATOM 2455 C CA . SER A 1 330 ? -14.043 -0.084 63.735 1.00 30.00 330 SER A CA 1
ATOM 2456 C C . SER A 1 330 ? -14.637 -1.035 62.672 1.00 30.00 330 SER A C 1
ATOM 2458 O O . SER A 1 330 ? -14.054 -1.460 61.674 1.00 30.00 330 SER A O 1
ATOM 2460 N N . SER A 1 331 ? -15.888 -1.379 62.959 1.00 33.12 331 SER A N 1
ATOM 2461 C CA . SER A 1 331 ? -16.757 -2.453 62.481 1.00 33.12 331 SER A CA 1
ATOM 2462 C C . SER A 1 331 ? -17.352 -2.252 61.076 1.00 33.12 331 SER A C 1
ATOM 2464 O O . SER A 1 331 ? -18.571 -2.228 60.886 1.00 33.12 331 SER A O 1
ATOM 2466 N N . LEU A 1 332 ? -16.513 -2.175 60.043 1.00 27.62 332 LEU A N 1
ATOM 2467 C CA . LEU A 1 332 ? -16.985 -2.154 58.653 1.00 27.62 332 LEU A CA 1
ATOM 2468 C C . LEU A 1 332 ? -17.302 -3.568 58.139 1.00 27.62 332 LEU A C 1
ATOM 2470 O O . LEU A 1 332 ? -16.417 -4.375 57.860 1.00 27.62 332 LEU A O 1
ATOM 2474 N N . LYS A 1 333 ? -18.607 -3.845 58.005 1.00 26.45 333 LYS A N 1
ATOM 2475 C CA . LYS A 1 333 ? -19.193 -5.057 57.411 1.00 26.45 333 LYS A CA 1
ATOM 2476 C C . LYS A 1 333 ? -18.471 -5.462 56.120 1.00 26.45 333 LYS A C 1
ATOM 2478 O O . LYS A 1 333 ? -18.592 -4.808 55.086 1.00 26.45 333 LYS A O 1
ATOM 2483 N N . THR A 1 334 ? -17.795 -6.602 56.167 1.00 24.69 334 THR A N 1
ATOM 2484 C CA . THR A 1 334 ? -17.306 -7.357 55.013 1.00 24.69 334 THR A CA 1
ATOM 2485 C C . THR A 1 334 ? -18.492 -7.766 54.133 1.00 24.69 334 THR A C 1
ATOM 2487 O O . THR A 1 334 ? -19.216 -8.704 54.456 1.00 24.69 334 THR A O 1
ATOM 2490 N N . GLN A 1 335 ? -18.715 -7.084 53.006 1.00 24.05 335 GLN A N 1
ATOM 2491 C CA . GLN A 1 335 ? -19.601 -7.605 51.962 1.00 24.05 335 GLN A CA 1
ATOM 2492 C C . GLN A 1 335 ? -18.847 -8.678 51.166 1.00 24.05 335 GLN A C 1
ATOM 2494 O O . GLN A 1 335 ? -17.914 -8.387 50.419 1.00 24.05 335 GLN A O 1
ATOM 2499 N N . SER A 1 336 ? -19.237 -9.940 51.344 1.00 23.77 336 SER A N 1
ATOM 2500 C CA . SER A 1 336 ? -18.818 -11.038 50.477 1.00 23.77 336 SER A CA 1
ATOM 2501 C C . SER A 1 336 ? -19.497 -10.892 49.111 1.00 23.77 336 SER A C 1
ATOM 2503 O O . SER A 1 336 ? -20.714 -11.040 49.003 1.00 23.77 336 SER A O 1
ATOM 2505 N N . ALA A 1 337 ? -18.725 -10.620 48.059 1.00 25.64 337 ALA A N 1
ATOM 2506 C CA . ALA A 1 337 ? -19.198 -10.756 46.686 1.00 25.64 337 ALA A CA 1
ATOM 2507 C C . ALA A 1 337 ? -19.210 -12.247 46.311 1.00 25.64 337 ALA A C 1
ATOM 2509 O O . ALA A 1 337 ? -18.188 -12.817 45.932 1.00 25.64 337 ALA A O 1
ATOM 2510 N N . SER A 1 338 ? -20.363 -12.897 46.451 1.00 23.45 338 SER A N 1
ATOM 2511 C CA . SER A 1 338 ? -20.585 -14.249 45.937 1.00 23.45 338 SER A CA 1
ATOM 2512 C C . SER A 1 338 ? -20.814 -14.180 44.424 1.00 23.45 338 SER A C 1
ATOM 2514 O O . SER A 1 338 ? -21.905 -13.838 43.971 1.00 23.45 338 SER A O 1
ATOM 2516 N N . CYS A 1 339 ? -19.788 -14.494 43.631 1.00 25.17 339 CYS A N 1
ATOM 2517 C CA . CYS A 1 339 ? -19.954 -14.769 42.203 1.00 25.17 339 CYS A CA 1
ATOM 2518 C C . CYS A 1 339 ? -20.639 -16.131 42.033 1.00 25.17 339 CYS A C 1
ATOM 2520 O O . CYS A 1 339 ? -19.998 -17.170 42.165 1.00 25.17 339 CYS A O 1
ATOM 2522 N N . TRP A 1 340 ? -21.933 -16.125 41.717 1.00 22.72 340 TRP A N 1
ATOM 2523 C CA . TRP A 1 340 ? -22.613 -17.283 41.145 1.00 22.72 340 TRP A CA 1
ATOM 2524 C C . TRP A 1 340 ? -22.460 -17.237 39.624 1.00 22.72 340 TRP A C 1
ATOM 2526 O O . TRP A 1 340 ? -22.912 -16.287 38.988 1.00 22.72 340 TRP A O 1
ATOM 2536 N N . LEU A 1 341 ? -21.848 -18.262 39.031 1.00 28.69 341 LEU A N 1
ATOM 2537 C CA . LEU A 1 341 ? -21.906 -18.490 37.588 1.00 28.69 341 LEU A CA 1
ATOM 2538 C C . LEU A 1 341 ? -22.306 -19.937 37.315 1.00 28.69 341 LEU A C 1
ATOM 2540 O O . LEU A 1 341 ? -21.656 -20.883 37.754 1.00 28.69 341 LEU A O 1
ATOM 2544 N N . ALA A 1 342 ? -23.412 -20.064 36.587 1.00 25.58 342 ALA A N 1
ATOM 2545 C CA . ALA A 1 342 ? -23.967 -21.312 36.109 1.00 25.58 342 ALA A CA 1
ATOM 2546 C C . ALA A 1 342 ? -23.004 -21.986 35.125 1.00 25.58 342 ALA A C 1
ATOM 2548 O O . ALA A 1 342 ? -22.606 -21.403 34.114 1.00 25.58 342 ALA A O 1
ATOM 2549 N N . ALA A 1 343 ? -22.671 -23.242 35.409 1.00 24.05 343 ALA A N 1
ATOM 2550 C CA . ALA A 1 343 ? -22.055 -24.136 34.450 1.00 24.05 343 ALA A CA 1
ATOM 2551 C C . ALA A 1 343 ? -23.067 -24.442 33.335 1.00 24.05 343 ALA A C 1
ATOM 2553 O O . ALA A 1 343 ? -24.059 -25.130 33.562 1.00 24.05 343 ALA A O 1
ATOM 2554 N N . ILE A 1 344 ? -22.809 -23.965 32.118 1.00 25.89 344 ILE A N 1
ATOM 2555 C CA . ILE A 1 344 ? -23.395 -24.561 30.914 1.00 25.89 344 ILE A CA 1
ATOM 2556 C C . ILE A 1 344 ? -22.259 -25.271 30.191 1.00 25.89 344 ILE A C 1
ATOM 2558 O O . ILE A 1 344 ? -21.598 -24.719 29.315 1.00 25.89 344 ILE A O 1
ATOM 2562 N N . GLY A 1 345 ? -22.002 -26.501 30.626 1.00 23.91 345 GLY A N 1
ATOM 2563 C CA . GLY A 1 345 ? -21.272 -27.473 29.832 1.00 23.91 345 GLY A CA 1
ATOM 2564 C C . GLY A 1 345 ? -22.243 -28.240 28.940 1.00 23.91 345 GLY A C 1
ATOM 2565 O O . GLY A 1 345 ? -23.348 -28.565 29.371 1.00 23.91 345 GLY A O 1
ATOM 2566 N N . ARG A 1 346 ? -21.795 -28.585 27.733 1.00 24.59 346 ARG A N 1
ATOM 2567 C CA . ARG A 1 346 ? -21.705 -29.984 27.286 1.00 24.59 346 ARG A CA 1
ATOM 2568 C C . ARG A 1 346 ? -20.918 -30.077 25.972 1.00 24.59 346 ARG A C 1
ATOM 2570 O O . ARG A 1 346 ? -21.265 -29.387 25.024 1.00 24.59 346 ARG A O 1
ATOM 2577 N N . ARG A 1 347 ? -19.900 -30.947 26.052 1.00 29.67 347 ARG A N 1
ATOM 2578 C CA . ARG A 1 347 ? -19.178 -31.760 25.053 1.00 29.67 347 ARG A CA 1
ATOM 2579 C C . ARG A 1 347 ? -18.830 -31.127 23.711 1.00 29.67 347 ARG A C 1
ATOM 2581 O O . ARG A 1 347 ? -19.751 -30.886 22.910 1.00 29.67 347 ARG A O 1
#

Radius of gyration: 33.66 Å; chains: 1; bounding box: 69×50×110 Å

Foldseek 3Di:
DQEEAFLPQVDLPVVLVRLVVVCVVVVFFPPDDAAHEYAYCCLPVNCPAVCRQVSSVVLVLVCLVVQKRAARPPPDDDNPSHPCVGGSYHYRRHIDGRDDDPDWDKYKYWHAHPVGDIDIDIDTRDDPDPPPPDPPDQQADKAKAADQDDVVSLVVLVVQLVVQDPPFQASTNVNRCCRVPVDDHYFWMKIFDGTDHSVCSVCVNVVHDDPRMDIGGDPDDPDADEDDQDAPPPDDQLPCVVVCVPPPLLVVQLVVLQVVCCVPLVDGLVVCNVDPCVRVCCVDCSNVGSNSVSNRVSVPDDDPDDDDPDDHDHDDDPDPDDDPDDDPDDDDDDDDPDDDDDDPDDD

pLDDT: mean 81.28, std 22.19, range [22.72, 98.38]

Secondary structure (DSSP, 8-state):
--EEE------TTHHHHHHHHHHHHHT-STTSSSPEEEE-THHHH---GGGHHHHHHHHHHHHHHHTEEPPPTT--S--TTS-HHHHTEEE--S-EE---SSS--EEEEEEE-TTS-EEEEEEEPPP------------PPPEEEEESSHHHHHHHHHHHHHHSPTT-SSS-HHHHHHHHHSS---SEEEEE-SS-HHHHHHHHHTT---TTEEEEE---S-PPPEEPPP-TT---TTTTHHHHHH-HHHHHHHHHHHHHHHHHHSS-HHHHHH-TTHHHHTTSHHHHHHHHHHHHHTTTS--S-SS--PPPEE-------PPTT--S-S-----------------